Protein AF-A0A418AZK4-F1 (afdb_monomer)

Radius of gyration: 22.45 Å; Cα contacts (8 Å, |Δi|>4): 342; chains: 1; bounding box: 48×48×65 Å

Secondary structure (DSSP, 8-state):
--TTTT--HHHHHHHSS-HHHHHT----SEEEE--TTS-HHHHHHHHHHHHTT-S---EE-HHHHS-TT-TTGGG--HHHHHHHHHHHHHHH-EEEEE--STTS-GGGTBHHHHHHHHHHHHH-GGGEEEE--HHHHHHHHHHHHH--HHHHHHHHS--SSPPB-SSHHHHHHHHHHHTHHHHHHHHHHHHHHHHHHHHHHHHHHHHT-TT--HHHHHHHHHHHHHHHHHTT-HHHHHHHHHHHHHHHHHHH-TTSHHHHHHHHHHHHHHHTTS--

Nearest PDB structures (foldseek):
  7aie-assembly1_A  TM=3.923E-01  e=9.689E-02  Homo sapiens
  6ejn-assembly1_A  TM=3.653E-01  e=1.113E-01  Mus musculus
  5o09-assembly1_1C  TM=4.157E-01  e=3.075E-01  Prosthecobacter vanneervenii
  5o01-assembly2_B  TM=4.095E-01  e=3.075E-01  Prosthecobacter vanneervenii
  6fv0-assembly1_A  TM=3.437E-01  e=2.225E-01  Mus musculus

Sequence (276 aa):
MTDPHKLSLVDFVLECDDEELSSCVQPAQWFITDDWSSNFLDSFDTLLHFFHPRDDVAVWSGLSHVNHHDQEIELRTFDWFASQNELNVRSIRNVVFVMFPWRTPFALHSSWCLFDAFVAMTHHPNSFQIASTDDQKLDFLSALETNPRPILSMLQSPADTLPSSFREEDQVGVLERIGGIEGFRAVQMFVLDHMSRWMLRCLDERAATPGESILVVAKWLVVKAGFLRGLGYPDDANDLFNQAMNIYELELGTLAAEALAVVTAQYLSQCSSQDL

pLDDT: mean 88.62, std 9.46, range [32.06, 97.62]

Mean predicted aligned error: 5.99 Å

Structure (mmCIF, N/CA/C/O backbone):
data_AF-A0A418AZK4-F1
#
_entry.id   AF-A0A418AZK4-F1
#
loop_
_atom_site.group_PDB
_atom_site.id
_atom_site.type_symbol
_atom_site.label_atom_id
_atom_site.label_alt_id
_atom_site.label_comp_id
_atom_site.label_asym_id
_atom_site.label_entity_id
_atom_site.label_seq_id
_atom_site.pdbx_PDB_ins_code
_atom_site.Cartn_x
_atom_site.Cartn_y
_atom_site.Cartn_z
_atom_site.occupancy
_atom_site.B_iso_or_equiv
_atom_site.auth_seq_id
_atom_s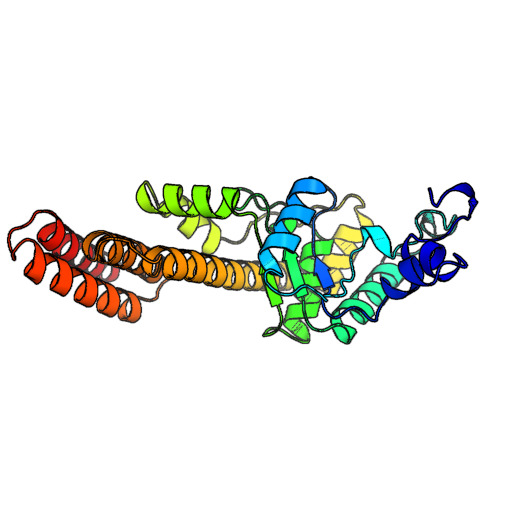ite.auth_comp_id
_atom_site.auth_asym_id
_atom_site.auth_atom_id
_atom_site.pdbx_PDB_model_num
ATOM 1 N N . MET A 1 1 ? 11.832 -24.247 -19.100 1.00 60.06 1 MET A N 1
ATOM 2 C CA . MET A 1 1 ? 10.620 -24.423 -19.926 1.00 60.06 1 MET A CA 1
ATOM 3 C C . MET A 1 1 ? 10.718 -23.607 -21.208 1.00 60.06 1 MET A C 1
ATOM 5 O O . MET A 1 1 ? 10.679 -24.213 -22.262 1.00 60.06 1 MET A O 1
ATOM 9 N N . THR A 1 2 ? 10.965 -22.293 -21.146 1.00 79.12 2 THR A N 1
ATOM 10 C CA . THR A 1 2 ? 11.074 -21.439 -22.350 1.00 79.12 2 THR A CA 1
ATOM 11 C C . THR A 1 2 ? 12.463 -21.398 -23.007 1.00 79.12 2 THR A C 1
ATOM 13 O O . THR A 1 2 ? 12.585 -21.010 -24.164 1.00 79.12 2 THR A O 1
ATOM 16 N N . ASP A 1 3 ? 13.514 -21.843 -22.307 1.00 77.50 3 ASP A N 1
ATOM 17 C CA . ASP A 1 3 ? 14.913 -21.792 -22.777 1.00 77.50 3 ASP A CA 1
ATOM 18 C C . ASP A 1 3 ? 15.188 -22.429 -24.158 1.00 77.50 3 ASP A C 1
ATOM 20 O O . ASP A 1 3 ? 15.908 -21.814 -24.947 1.00 77.50 3 ASP A O 1
ATOM 24 N N . PRO A 1 4 ? 14.595 -23.584 -24.528 1.00 84.81 4 PRO A N 1
ATOM 25 C CA . PRO A 1 4 ? 14.780 -24.147 -25.868 1.00 84.81 4 PRO A CA 1
ATOM 26 C C . PRO A 1 4 ? 14.195 -23.275 -26.987 1.00 84.81 4 PRO A C 1
ATOM 28 O O . PRO A 1 4 ? 14.665 -23.350 -28.119 1.00 84.81 4 PRO A O 1
ATOM 31 N N . HIS A 1 5 ? 13.183 -22.463 -26.668 1.00 85.06 5 HIS A N 1
ATOM 32 C CA . HIS A 1 5 ? 12.433 -21.642 -27.622 1.00 85.06 5 HIS A CA 1
ATOM 33 C C . HIS A 1 5 ? 12.942 -20.201 -27.686 1.00 85.06 5 HIS A C 1
ATOM 35 O O . HIS A 1 5 ? 12.714 -19.525 -28.681 1.00 85.06 5 HIS A O 1
ATOM 41 N N . LYS A 1 6 ? 13.667 -19.742 -26.655 1.00 88.62 6 LYS A N 1
ATOM 42 C CA . LYS A 1 6 ? 14.184 -18.366 -26.545 1.00 88.62 6 LYS A CA 1
ATOM 43 C C . LYS A 1 6 ? 13.078 -17.302 -26.583 1.00 88.62 6 LYS A C 1
ATOM 45 O O . LYS A 1 6 ? 13.264 -16.216 -27.124 1.00 88.62 6 LYS A O 1
ATOM 50 N N . LEU A 1 7 ? 11.941 -17.626 -25.972 1.00 87.00 7 LEU A N 1
ATOM 51 C CA . LEU A 1 7 ? 10.748 -16.784 -25.888 1.00 87.00 7 LEU A CA 1
ATOM 52 C C . LEU A 1 7 ? 10.479 -16.337 -24.449 1.00 87.00 7 LEU A C 1
ATOM 54 O O . LEU A 1 7 ? 10.865 -17.023 -23.493 1.00 87.00 7 LEU A O 1
ATOM 58 N N . SER A 1 8 ? 9.753 -15.227 -24.294 1.00 87.12 8 SER A N 1
ATOM 59 C CA . SER A 1 8 ? 9.101 -14.920 -23.017 1.00 87.12 8 SER A CA 1
ATOM 60 C C . SER A 1 8 ? 8.082 -16.016 -22.666 1.00 87.12 8 SER A C 1
ATOM 62 O O . SER A 1 8 ? 7.730 -16.849 -23.505 1.00 87.12 8 SER A O 1
ATOM 64 N N . LEU A 1 9 ? 7.600 -16.051 -21.420 1.00 86.81 9 LEU A N 1
ATOM 65 C CA . LEU A 1 9 ? 6.570 -17.023 -21.037 1.00 86.81 9 LEU A CA 1
ATOM 66 C C . LEU A 1 9 ? 5.279 -16.803 -21.833 1.00 86.81 9 LEU A C 1
ATOM 68 O O . LEU A 1 9 ? 4.679 -17.771 -22.291 1.00 86.81 9 LEU A O 1
ATOM 72 N N . VAL A 1 10 ? 4.891 -15.541 -22.022 1.00 88.31 10 VAL A N 1
ATOM 73 C CA . VAL A 1 10 ? 3.689 -15.168 -22.777 1.00 88.31 10 VAL A CA 1
ATOM 74 C C . VAL A 1 10 ? 3.814 -15.581 -24.241 1.00 88.31 10 VAL A C 1
ATOM 76 O O . VAL A 1 10 ? 2.918 -16.243 -24.758 1.00 88.31 10 VAL A O 1
ATOM 79 N N . ASP A 1 11 ? 4.936 -15.258 -24.888 1.00 88.75 11 ASP A N 1
ATOM 80 C CA . ASP A 1 11 ? 5.153 -15.619 -26.294 1.00 88.75 11 ASP A CA 1
ATOM 81 C C . ASP A 1 11 ? 5.208 -17.139 -26.466 1.00 88.75 11 ASP A C 1
ATOM 83 O O . ASP A 1 11 ? 4.613 -17.680 -27.391 1.00 88.75 11 ASP A O 1
ATOM 87 N N . PHE A 1 12 ? 5.852 -17.850 -25.533 1.00 89.38 12 PHE A N 1
ATOM 88 C CA . PHE A 1 12 ? 5.873 -19.309 -25.542 1.00 89.38 12 PHE A CA 1
ATOM 89 C C . PHE A 1 12 ? 4.463 -19.899 -25.458 1.00 89.38 12 PHE A C 1
ATOM 91 O O . PHE A 1 12 ? 4.150 -20.809 -26.218 1.00 89.38 12 PHE A O 1
ATOM 98 N N . VAL A 1 13 ? 3.608 -19.389 -24.567 1.00 89.31 13 VAL A N 1
ATOM 99 C CA . VAL A 1 13 ? 2.224 -19.864 -24.427 1.00 89.31 13 VAL A CA 1
ATOM 100 C C . VAL A 1 13 ? 1.397 -19.564 -25.680 1.00 89.31 13 VAL A C 1
ATOM 102 O O . VAL A 1 13 ? 0.625 -20.416 -26.103 1.00 89.31 13 VAL A O 1
ATOM 105 N N . LEU A 1 14 ? 1.584 -18.397 -26.302 1.00 87.81 14 LEU A N 1
ATOM 106 C CA . LEU A 1 14 ? 0.906 -18.033 -27.551 1.00 87.81 14 LEU A CA 1
ATOM 107 C C . LEU A 1 14 ? 1.369 -18.863 -28.757 1.00 87.81 14 LEU A C 1
ATOM 109 O O . LEU A 1 14 ? 0.588 -19.077 -29.681 1.00 87.81 14 LEU A O 1
ATOM 113 N N . GLU A 1 15 ? 2.625 -19.315 -28.766 1.00 88.88 15 GLU A N 1
ATOM 114 C CA . GLU A 1 15 ? 3.163 -20.203 -29.804 1.00 88.88 15 GLU A CA 1
ATOM 115 C C . GLU A 1 15 ? 2.848 -21.687 -29.561 1.00 88.88 15 GLU A C 1
ATOM 117 O O . GLU A 1 15 ? 2.996 -22.506 -30.474 1.00 88.88 15 GLU A O 1
ATOM 122 N N . CYS A 1 16 ? 2.417 -22.057 -28.353 1.00 85.06 16 CYS A N 1
ATOM 123 C CA . CYS A 1 16 ? 1.945 -23.407 -28.080 1.00 85.06 16 CYS A CA 1
ATOM 124 C C . CYS A 1 16 ? 0.600 -23.622 -28.790 1.00 85.06 16 CYS A C 1
ATOM 126 O O . CYS A 1 16 ? -0.346 -22.870 -28.576 1.00 85.06 16 CYS A O 1
ATOM 128 N N . ASP A 1 17 ? 0.496 -24.676 -29.605 1.00 82.06 17 ASP A N 1
ATOM 129 C CA . ASP A 1 17 ? -0.750 -25.103 -30.268 1.00 82.06 17 ASP A CA 1
ATOM 130 C C . ASP A 1 17 ? -1.687 -25.810 -29.263 1.00 82.06 17 ASP A C 1
ATOM 132 O O . ASP A 1 17 ? -2.048 -26.977 -29.412 1.00 82.06 17 ASP A O 1
ATOM 136 N N . ASP A 1 18 ? -1.985 -25.116 -28.163 1.00 89.25 18 ASP A N 1
ATOM 137 C CA . ASP A 1 18 ? -2.820 -25.558 -27.051 1.00 89.25 18 ASP A CA 1
ATOM 138 C C . ASP A 1 18 ? -3.870 -24.468 -26.762 1.00 89.25 18 ASP A C 1
ATOM 140 O O . ASP A 1 18 ? -3.564 -23.369 -26.286 1.00 89.25 18 ASP A O 1
ATOM 144 N N . GLU A 1 19 ? -5.130 -24.759 -27.099 1.00 87.50 19 GLU A N 1
ATOM 145 C CA . GLU A 1 19 ? -6.253 -23.828 -26.920 1.00 87.50 19 GLU A CA 1
ATOM 146 C C . GLU A 1 19 ? -6.489 -23.464 -25.446 1.00 87.50 19 GLU A C 1
ATOM 148 O O . GLU A 1 19 ? -6.877 -22.334 -25.153 1.00 87.50 19 GLU A O 1
ATOM 153 N N . GLU A 1 20 ? -6.233 -24.382 -24.510 1.00 87.38 20 GLU A N 1
ATOM 154 C CA . GLU A 1 20 ? -6.429 -24.126 -23.083 1.00 87.38 20 GLU A CA 1
ATOM 155 C C . GLU A 1 20 ? -5.371 -23.142 -22.579 1.00 87.38 20 GLU A C 1
ATOM 157 O O . GLU A 1 20 ? -5.713 -22.123 -21.979 1.00 87.38 20 GLU A O 1
ATOM 162 N N . LEU A 1 21 ? -4.098 -23.373 -22.913 1.00 86.12 21 LEU A N 1
ATOM 163 C CA . LEU A 1 21 ? -3.002 -22.485 -22.519 1.00 86.12 21 LEU A CA 1
ATOM 164 C C . LEU A 1 21 ? -3.092 -21.109 -23.186 1.00 86.12 21 LEU A C 1
ATOM 166 O O . LEU A 1 21 ? -2.919 -20.089 -22.518 1.00 86.12 21 LEU A O 1
ATOM 170 N N . SER A 1 22 ? -3.394 -21.056 -24.484 1.00 85.88 22 SER A N 1
ATOM 171 C CA . SER A 1 22 ? -3.530 -19.782 -25.202 1.00 85.88 22 SER A CA 1
ATOM 172 C C . SER A 1 22 ? -4.676 -18.924 -24.653 1.00 85.88 22 SER A C 1
ATOM 174 O O . SER A 1 22 ? -4.553 -17.699 -24.599 1.00 85.88 22 SER A O 1
ATOM 176 N N . SER A 1 23 ? -5.751 -19.548 -24.152 1.00 87.00 23 SER A N 1
ATOM 177 C CA . SER A 1 23 ? -6.865 -18.837 -23.512 1.00 87.00 23 SER A CA 1
ATOM 178 C C . SER A 1 23 ? -6.484 -18.132 -22.200 1.00 87.00 23 SER A C 1
ATOM 180 O O . SER A 1 23 ? -7.164 -17.188 -21.792 1.00 87.00 23 SER A O 1
ATOM 182 N N . CYS A 1 24 ? -5.371 -18.530 -21.568 1.00 85.56 24 CYS A N 1
ATOM 183 C CA . CYS A 1 24 ? -4.837 -17.884 -20.368 1.00 85.56 24 CYS A CA 1
ATOM 184 C C . CYS A 1 24 ? -4.103 -16.562 -20.657 1.00 85.56 24 CYS A C 1
ATOM 186 O O . CYS A 1 24 ? -3.761 -15.842 -19.717 1.00 85.56 24 CYS A O 1
ATOM 188 N N . VAL A 1 25 ? -3.835 -16.225 -21.925 1.00 89.25 25 VAL A N 1
ATOM 189 C CA . VAL A 1 25 ? -3.163 -14.975 -22.308 1.00 89.25 25 VAL A CA 1
ATOM 190 C C . VAL A 1 25 ? -4.186 -13.958 -22.799 1.00 89.25 25 VAL A C 1
ATOM 192 O O . VAL A 1 25 ? -4.878 -14.162 -23.793 1.00 89.25 25 VAL A O 1
ATOM 195 N N . GLN A 1 26 ? -4.245 -12.813 -22.124 1.00 90.50 26 GLN A N 1
ATOM 196 C CA . GLN A 1 26 ? -5.151 -11.715 -22.452 1.00 90.50 26 GLN A CA 1
ATOM 197 C C . GLN A 1 26 ? -4.450 -10.357 -22.296 1.00 90.50 26 GLN A C 1
ATOM 199 O O . GLN A 1 26 ? -3.418 -10.269 -21.624 1.00 90.50 26 GLN A O 1
ATOM 204 N N . PRO A 1 27 ? -4.998 -9.270 -22.878 1.00 91.88 27 PRO A N 1
ATOM 205 C CA . PRO A 1 27 ? -4.524 -7.921 -22.593 1.00 91.88 27 PRO A CA 1
ATOM 206 C C . PRO A 1 27 ? -4.544 -7.635 -21.088 1.00 91.88 27 PRO A C 1
ATOM 208 O O . PRO A 1 27 ? -5.576 -7.787 -20.434 1.00 91.88 27 PRO A O 1
ATOM 211 N N . ALA A 1 28 ? -3.406 -7.202 -20.546 1.00 94.06 28 ALA A N 1
ATOM 212 C CA . ALA A 1 28 ? -3.273 -6.954 -19.120 1.00 94.06 28 ALA A CA 1
ATOM 213 C C . ALA A 1 28 ? -4.214 -5.837 -18.645 1.00 94.06 28 ALA A C 1
ATOM 215 O O . ALA A 1 28 ? -4.284 -4.754 -19.227 1.00 94.06 28 ALA A O 1
ATOM 216 N N . GLN A 1 29 ? -4.909 -6.105 -17.544 1.00 95.56 29 GLN A N 1
ATOM 217 C CA . GLN A 1 29 ? -5.773 -5.154 -16.851 1.00 95.56 29 GLN A CA 1
ATOM 218 C C . GLN A 1 29 ? -5.043 -4.449 -15.707 1.00 95.56 29 GLN A C 1
ATOM 220 O O . GLN A 1 29 ? -5.461 -3.363 -15.307 1.00 95.56 29 GLN A O 1
ATOM 225 N N . TRP A 1 30 ? -3.984 -5.072 -15.182 1.00 96.62 30 TRP A N 1
ATOM 226 C CA . TRP A 1 30 ? -3.194 -4.591 -14.052 1.00 96.62 30 TRP A CA 1
ATOM 227 C C . TRP A 1 30 ? -1.706 -4.692 -14.333 1.00 96.62 30 TRP A C 1
ATOM 229 O O . TRP A 1 30 ? -1.229 -5.724 -14.793 1.00 96.62 30 TRP A O 1
ATOM 239 N N . PHE A 1 31 ? -0.979 -3.629 -14.021 1.00 96.00 31 PHE A N 1
ATOM 240 C CA . PHE A 1 31 ? 0.471 -3.613 -13.990 1.00 96.00 31 PHE A CA 1
ATOM 241 C C . PHE A 1 31 ? 0.930 -3.944 -12.572 1.00 96.00 31 PHE A C 1
ATOM 243 O O . PHE A 1 31 ? 0.475 -3.315 -11.612 1.00 96.00 31 PHE A O 1
ATOM 250 N N . ILE A 1 32 ? 1.798 -4.943 -12.444 1.00 94.44 32 ILE A N 1
ATOM 251 C CA . ILE A 1 32 ? 2.382 -5.352 -11.171 1.00 94.44 32 ILE A CA 1
ATOM 252 C C . ILE A 1 32 ? 3.712 -4.629 -11.001 1.00 94.44 32 ILE A C 1
ATOM 254 O O . ILE A 1 32 ? 4.619 -4.809 -11.810 1.00 94.44 32 ILE A O 1
ATOM 258 N N . THR A 1 33 ? 3.822 -3.855 -9.928 1.00 92.94 33 THR A N 1
ATOM 259 C CA . THR A 1 33 ? 5.091 -3.308 -9.457 1.00 92.94 33 THR A CA 1
ATOM 260 C C . THR A 1 33 ? 5.536 -4.093 -8.233 1.00 92.94 33 THR A C 1
ATOM 262 O O . THR A 1 33 ? 4.904 -4.017 -7.177 1.00 92.94 33 THR A O 1
ATOM 265 N N . ASP A 1 34 ? 6.624 -4.837 -8.374 1.00 89.31 34 ASP A N 1
ATOM 266 C CA . ASP A 1 34 ? 7.259 -5.628 -7.328 1.00 89.31 34 ASP A CA 1
ATOM 267 C C . ASP A 1 34 ? 8.784 -5.468 -7.370 1.00 89.31 34 ASP A C 1
ATOM 269 O O . ASP A 1 34 ? 9.380 -5.108 -8.387 1.00 89.31 34 ASP A O 1
ATOM 273 N N . ASP A 1 35 ? 9.431 -5.697 -6.227 1.00 84.19 35 ASP A N 1
ATOM 274 C CA . ASP A 1 35 ? 10.887 -5.696 -6.168 1.00 84.19 35 ASP A CA 1
ATOM 275 C C . ASP A 1 35 ? 11.421 -7.096 -6.489 1.00 84.19 35 ASP A C 1
ATOM 277 O O . ASP A 1 35 ? 10.959 -8.093 -5.943 1.00 84.19 35 ASP A O 1
ATOM 281 N N . TRP A 1 36 ? 12.435 -7.190 -7.348 1.00 77.81 36 TRP A N 1
ATOM 282 C CA . TRP A 1 36 ? 12.976 -8.484 -7.784 1.00 77.81 36 TRP A CA 1
ATOM 283 C C . TRP A 1 36 ? 13.676 -9.269 -6.667 1.00 77.81 36 TRP A C 1
ATOM 285 O O . TRP A 1 36 ? 13.931 -10.463 -6.822 1.00 77.81 36 TRP A O 1
ATOM 295 N N . SER A 1 37 ? 14.020 -8.617 -5.553 1.00 77.12 37 SER A N 1
ATOM 296 C CA . SER A 1 37 ? 14.539 -9.292 -4.362 1.00 77.12 37 SER A CA 1
ATOM 297 C C . SER A 1 37 ? 13.437 -9.886 -3.480 1.00 77.12 37 SER A C 1
ATOM 299 O O . SER A 1 37 ? 13.742 -10.681 -2.586 1.00 77.12 37 SER A O 1
ATOM 301 N N . SER A 1 38 ? 12.167 -9.545 -3.727 1.00 76.75 38 SER A N 1
ATOM 302 C CA . SER A 1 38 ? 11.030 -10.145 -3.037 1.00 76.75 38 SER A CA 1
ATOM 303 C C . SER A 1 38 ? 10.917 -11.632 -3.368 1.00 76.75 38 SER A C 1
ATOM 305 O O . SER A 1 38 ? 11.221 -12.094 -4.469 1.00 76.75 38 SER A O 1
ATOM 307 N N . ASN A 1 39 ? 10.456 -12.417 -2.393 1.00 84.00 39 ASN A N 1
ATOM 308 C CA . ASN A 1 39 ? 10.169 -13.821 -2.634 1.00 84.00 39 ASN A CA 1
ATOM 309 C C . ASN A 1 39 ? 9.017 -13.937 -3.646 1.00 84.00 39 ASN A C 1
ATOM 311 O O . ASN A 1 39 ? 7.968 -13.305 -3.493 1.00 84.00 39 ASN A O 1
ATOM 315 N N . PHE A 1 40 ? 9.215 -14.764 -4.671 1.00 83.44 40 PHE A N 1
ATOM 316 C CA . PHE A 1 40 ? 8.218 -14.992 -5.712 1.00 83.44 40 PHE A CA 1
ATOM 317 C C . PHE A 1 40 ? 6.879 -15.494 -5.151 1.00 83.44 40 PHE A C 1
ATOM 319 O O . PHE A 1 40 ? 5.830 -15.011 -5.565 1.00 83.44 40 PHE A O 1
ATOM 326 N N . LEU A 1 41 ? 6.907 -16.429 -4.194 1.00 88.12 41 LEU A N 1
ATOM 327 C CA . LEU A 1 41 ? 5.690 -16.989 -3.601 1.00 88.12 41 LEU A CA 1
ATOM 328 C C . LEU A 1 41 ? 4.938 -15.944 -2.777 1.00 88.12 41 LEU A C 1
ATOM 330 O O . LEU A 1 41 ? 3.727 -15.844 -2.917 1.00 88.12 41 LEU A O 1
ATOM 334 N N . ASP A 1 42 ? 5.644 -15.111 -2.010 1.00 86.31 42 ASP A N 1
ATOM 335 C CA . ASP A 1 42 ? 5.010 -14.031 -1.238 1.00 86.31 42 ASP A CA 1
ATOM 336 C C . ASP A 1 42 ? 4.350 -12.995 -2.164 1.00 86.31 42 ASP A C 1
ATOM 338 O O . ASP A 1 42 ? 3.267 -12.479 -1.876 1.00 86.31 42 ASP A O 1
ATOM 342 N N . SER A 1 43 ? 4.983 -12.710 -3.306 1.00 86.06 43 SER A N 1
ATOM 343 C CA . SER A 1 43 ? 4.434 -11.806 -4.323 1.00 86.06 43 SER A CA 1
ATOM 344 C C . SER A 1 43 ? 3.197 -12.416 -4.983 1.00 86.06 43 SER A C 1
ATOM 346 O O . SER A 1 43 ? 2.180 -11.743 -5.125 1.00 86.06 43 SER A O 1
ATOM 348 N N . PHE A 1 44 ? 3.236 -13.705 -5.322 1.00 88.12 44 PHE A N 1
ATOM 349 C CA . PHE A 1 44 ? 2.098 -14.400 -5.918 1.00 88.12 44 PHE A CA 1
ATOM 350 C C . PHE A 1 44 ? 0.916 -14.527 -4.945 1.00 88.12 44 PHE A C 1
ATOM 352 O O . PHE A 1 44 ? -0.204 -14.177 -5.311 1.00 88.12 44 PHE A O 1
ATOM 359 N N . ASP A 1 45 ? 1.161 -14.922 -3.693 1.00 89.69 45 ASP A N 1
ATOM 360 C CA . ASP A 1 45 ? 0.137 -14.982 -2.642 1.00 89.69 45 ASP A CA 1
ATOM 361 C C . ASP A 1 45 ? -0.484 -13.602 -2.384 1.00 89.69 45 ASP A C 1
ATOM 363 O O . ASP A 1 45 ? -1.704 -13.482 -2.239 1.00 89.69 45 ASP A O 1
ATOM 367 N N . THR A 1 46 ? 0.329 -12.538 -2.408 1.00 91.56 46 THR A N 1
ATOM 368 C CA . THR A 1 46 ? -0.162 -11.153 -2.331 1.00 91.56 46 THR A CA 1
ATOM 369 C C . THR A 1 46 ? -1.151 -10.844 -3.456 1.00 91.56 46 THR A C 1
ATOM 371 O O . THR A 1 46 ? -2.204 -10.254 -3.207 1.00 91.56 46 THR A O 1
ATOM 374 N N . LEU A 1 47 ? -0.837 -11.235 -4.693 1.00 92.38 47 LEU A N 1
ATOM 375 C CA . LEU A 1 47 ? -1.702 -10.986 -5.846 1.00 92.38 47 LEU A CA 1
ATOM 376 C C . LEU A 1 47 ? -2.980 -11.827 -5.801 1.00 92.38 47 LEU A C 1
ATOM 378 O O . LEU A 1 47 ? -4.056 -11.289 -6.060 1.00 92.38 47 LEU A O 1
ATOM 382 N N . LEU A 1 48 ? -2.888 -13.106 -5.424 1.00 91.00 48 LEU A N 1
ATOM 383 C CA . LEU A 1 48 ? -4.058 -13.969 -5.241 1.00 91.00 48 LEU A CA 1
ATOM 384 C C . LEU A 1 48 ? -5.037 -13.358 -4.235 1.00 91.00 48 LEU A C 1
ATOM 386 O O . LEU A 1 48 ? -6.234 -13.272 -4.511 1.00 91.00 48 LEU A O 1
ATOM 390 N N . HIS A 1 49 ? -4.525 -12.877 -3.100 1.00 90.06 49 HIS A N 1
ATOM 391 C CA . HIS A 1 49 ? -5.345 -12.202 -2.102 1.00 90.06 49 HIS A CA 1
ATOM 392 C C . HIS A 1 49 ? -5.929 -10.886 -2.639 1.00 90.06 49 HIS A C 1
ATOM 394 O O . HIS A 1 49 ? -7.127 -10.643 -2.514 1.00 90.06 49 HIS A O 1
ATOM 400 N N . PHE A 1 50 ? -5.107 -10.044 -3.274 1.00 93.44 50 PHE A N 1
ATOM 401 C CA . PHE A 1 50 ? -5.534 -8.742 -3.794 1.00 93.44 50 PHE A CA 1
ATOM 402 C C . PHE A 1 50 ? -6.638 -8.841 -4.854 1.00 93.44 50 PHE A C 1
ATOM 404 O O . PHE A 1 50 ? -7.529 -7.986 -4.918 1.00 93.44 50 PHE A O 1
ATOM 411 N N . PHE A 1 51 ? -6.580 -9.862 -5.710 1.00 94.50 51 PHE A N 1
ATOM 412 C CA . PHE A 1 51 ? -7.572 -10.042 -6.761 1.00 94.50 51 PHE A CA 1
ATOM 413 C C . PHE A 1 51 ? -8.812 -10.796 -6.301 1.00 94.50 51 PHE A C 1
ATOM 415 O O . PHE A 1 51 ? -9.855 -10.589 -6.914 1.00 94.50 51 PHE A O 1
ATOM 422 N N . HIS A 1 52 ? -8.765 -11.577 -5.219 1.00 90.19 52 HIS A N 1
ATOM 423 C CA . HIS A 1 52 ? -9.933 -12.298 -4.715 1.00 90.19 52 HIS A CA 1
ATOM 424 C C . HIS A 1 52 ? -11.135 -11.359 -4.446 1.00 90.19 52 HIS A C 1
ATOM 426 O O . HIS A 1 52 ? -10.963 -10.279 -3.874 1.00 90.19 52 HIS A O 1
ATOM 432 N N . PRO A 1 53 ? -12.376 -11.732 -4.831 1.00 89.31 53 PRO A N 1
ATOM 433 C CA . PRO A 1 53 ? -12.810 -12.986 -5.463 1.00 89.31 53 PRO A CA 1
ATOM 434 C C . PRO A 1 53 ? -12.866 -12.937 -7.005 1.00 89.31 53 PRO A C 1
ATOM 436 O O . PRO A 1 53 ? -13.744 -13.543 -7.610 1.00 89.31 53 PRO A O 1
ATOM 439 N N . ARG A 1 54 ? -12.012 -12.151 -7.667 1.00 90.06 54 ARG A N 1
ATOM 440 C CA . ARG A 1 54 ? -11.972 -12.064 -9.135 1.00 90.06 54 ARG A CA 1
ATOM 441 C C . ARG A 1 54 ? -11.185 -13.250 -9.696 1.00 90.06 54 ARG A C 1
ATOM 443 O O . ARG A 1 54 ? -9.995 -13.368 -9.422 1.00 90.06 54 ARG A O 1
ATOM 450 N N . ASP A 1 55 ? -11.838 -14.056 -10.527 1.00 78.25 55 ASP A N 1
ATOM 451 C CA . ASP A 1 55 ? -11.247 -15.275 -11.102 1.00 78.25 55 ASP A CA 1
ATOM 452 C C . ASP A 1 55 ? -10.678 -15.084 -12.526 1.00 78.25 55 ASP A C 1
ATOM 454 O O . ASP A 1 55 ? -10.027 -15.981 -13.049 1.00 78.25 55 ASP A O 1
ATOM 458 N N . ASP A 1 56 ? -10.888 -13.920 -13.155 1.00 86.25 56 ASP A N 1
ATOM 459 C CA . ASP A 1 56 ? -10.474 -13.625 -14.541 1.00 86.25 56 ASP A CA 1
ATOM 460 C C . ASP A 1 56 ? -9.752 -12.271 -14.609 1.00 86.25 56 ASP A C 1
ATOM 462 O O . ASP A 1 56 ? -10.305 -11.251 -15.033 1.00 86.25 56 ASP A O 1
ATOM 466 N N . VAL A 1 57 ? -8.530 -12.237 -14.070 1.00 92.19 57 VAL A N 1
ATOM 467 C CA . VAL A 1 57 ? -7.687 -11.037 -14.051 1.00 92.19 57 VAL A CA 1
ATOM 468 C C . VAL A 1 57 ? -6.389 -11.294 -14.798 1.00 92.19 57 VAL A C 1
ATOM 470 O O . VAL A 1 57 ? -5.539 -12.067 -14.360 1.00 92.19 57 VAL A O 1
ATOM 473 N N . ALA A 1 58 ? -6.205 -10.570 -15.899 1.00 92.38 58 ALA A N 1
ATOM 474 C CA . ALA A 1 58 ? -4.959 -10.558 -16.649 1.00 92.38 58 ALA A CA 1
ATOM 475 C C . ALA A 1 58 ? -3.988 -9.523 -16.066 1.00 92.38 58 ALA A C 1
ATOM 477 O O . ALA A 1 58 ? -4.331 -8.344 -15.920 1.00 92.38 58 ALA A O 1
ATOM 478 N N . VAL A 1 59 ? -2.762 -9.948 -15.769 1.00 92.88 59 VAL A N 1
ATOM 479 C CA . VAL A 1 59 ? -1.737 -9.106 -15.143 1.00 92.88 59 VAL A CA 1
ATOM 480 C C . VAL A 1 59 ? -0.496 -8.984 -16.016 1.00 92.88 59 VAL A C 1
ATOM 482 O O . VAL A 1 59 ? -0.112 -9.910 -16.725 1.00 92.88 59 VAL A O 1
ATOM 485 N N . TRP A 1 60 ? 0.156 -7.833 -15.927 1.00 92.44 60 TRP A N 1
ATOM 486 C CA . TRP A 1 60 ? 1.466 -7.581 -16.496 1.00 92.44 60 TRP A CA 1
ATOM 487 C C . TRP A 1 60 ? 2.510 -7.609 -15.387 1.00 92.44 60 TRP A C 1
ATOM 489 O O . TRP A 1 60 ? 2.539 -6.713 -14.548 1.00 92.44 60 TRP A O 1
ATOM 499 N N . SER A 1 61 ? 3.377 -8.619 -15.402 1.00 86.50 61 SER A N 1
ATOM 500 C CA . SER A 1 61 ? 4.528 -8.720 -14.501 1.00 86.50 61 SER A CA 1
ATOM 501 C C . SER A 1 61 ? 5.818 -8.764 -15.313 1.00 86.50 61 SER A C 1
ATOM 503 O O . SER A 1 61 ? 5.907 -9.482 -16.319 1.00 86.50 61 SER A O 1
ATOM 505 N N . GLY A 1 62 ? 6.834 -8.034 -14.843 1.00 76.19 62 GLY A N 1
ATOM 506 C CA . GLY A 1 62 ? 8.168 -8.020 -15.446 1.00 76.19 62 GLY A CA 1
ATOM 507 C C . GLY A 1 62 ? 8.779 -9.418 -15.596 1.00 76.19 62 GLY A C 1
ATOM 508 O O . GLY A 1 62 ? 9.487 -9.660 -16.567 1.00 76.19 62 GLY A O 1
ATOM 509 N N . LEU A 1 63 ? 8.421 -10.364 -14.718 1.00 69.25 63 LEU A N 1
ATOM 510 C CA . LEU A 1 63 ? 8.908 -11.749 -14.743 1.00 69.25 63 LEU A CA 1
ATOM 511 C C . LEU A 1 63 ? 8.389 -12.584 -15.925 1.00 69.25 63 LEU A C 1
ATOM 513 O O . LEU A 1 63 ? 8.997 -13.590 -16.281 1.00 69.25 63 LEU A O 1
ATOM 517 N N . SER A 1 64 ? 7.234 -12.224 -16.495 1.00 68.06 64 SER A N 1
ATOM 518 C CA . SER A 1 64 ? 6.524 -13.081 -17.462 1.00 68.06 64 SER A CA 1
ATOM 519 C C . SER A 1 64 ? 6.609 -12.574 -18.900 1.00 68.06 64 SER A C 1
ATOM 521 O O . SER A 1 64 ? 6.625 -13.375 -19.837 1.00 68.06 64 SER A O 1
ATOM 523 N N . HIS A 1 65 ? 6.666 -11.253 -19.079 1.00 70.06 65 HIS A N 1
ATOM 524 C CA . HIS A 1 65 ? 6.692 -10.619 -20.397 1.00 70.06 65 HIS A CA 1
ATOM 525 C C . HIS A 1 65 ? 8.114 -10.369 -20.918 1.00 70.06 65 HIS A C 1
ATOM 527 O O . HIS A 1 65 ? 8.347 -10.456 -22.123 1.00 70.06 65 HIS A O 1
ATOM 533 N N . VAL A 1 66 ? 9.071 -10.043 -20.045 1.00 75.81 66 VAL A N 1
ATOM 534 C CA . VAL A 1 66 ? 10.424 -9.725 -20.505 1.00 75.81 66 VAL A CA 1
ATOM 535 C C . VAL A 1 66 ? 11.066 -10.997 -21.054 1.00 75.81 66 VAL A C 1
ATOM 537 O O . VAL A 1 66 ? 11.213 -12.000 -20.353 1.00 75.81 66 VAL A O 1
ATOM 540 N N . ASN A 1 67 ? 11.457 -10.975 -22.330 1.00 80.75 67 ASN A N 1
ATOM 541 C CA . ASN A 1 67 ? 12.186 -12.089 -22.916 1.00 80.75 67 ASN A CA 1
ATOM 542 C C . ASN A 1 67 ? 13.644 -12.071 -22.437 1.00 80.75 67 ASN A C 1
ATOM 544 O O . ASN A 1 67 ? 14.525 -11.518 -23.088 1.00 80.75 67 ASN A O 1
ATOM 548 N N . HIS A 1 68 ? 13.904 -12.718 -21.302 1.00 75.50 68 HIS A N 1
ATOM 549 C CA . HIS A 1 68 ? 15.247 -12.843 -20.727 1.00 75.50 68 HIS A CA 1
ATOM 550 C C . HIS A 1 68 ? 16.226 -13.666 -21.583 1.00 75.50 68 HIS A C 1
ATOM 552 O O . HIS A 1 68 ? 17.407 -13.741 -21.251 1.00 75.50 68 HIS A O 1
ATOM 558 N N . HIS A 1 69 ? 15.759 -14.286 -22.671 1.00 80.81 69 HIS A N 1
ATOM 559 C CA . HIS A 1 69 ? 16.614 -14.988 -23.628 1.00 80.81 69 HIS A CA 1
ATOM 560 C C . HIS A 1 69 ? 17.129 -14.095 -24.755 1.00 80.81 69 HIS A C 1
ATOM 562 O O . HIS A 1 69 ? 17.998 -14.541 -25.508 1.00 80.81 69 HIS A O 1
ATOM 568 N N . ASP A 1 70 ? 16.601 -12.874 -24.894 1.00 80.62 70 ASP A N 1
ATOM 569 C CA . ASP A 1 70 ? 17.089 -11.915 -25.881 1.00 80.62 70 ASP A CA 1
ATOM 570 C C . ASP A 1 70 ? 18.544 -11.557 -25.552 1.00 80.62 70 ASP A C 1
ATOM 572 O O . ASP A 1 70 ? 18.833 -10.877 -24.573 1.00 80.62 70 ASP A O 1
ATOM 576 N N . GLN A 1 71 ? 19.481 -12.024 -26.377 1.00 75.75 71 GLN A N 1
ATOM 577 C CA . GLN A 1 71 ? 20.910 -11.765 -26.185 1.00 75.75 71 GLN A CA 1
ATOM 578 C C . GLN A 1 71 ? 21.260 -10.280 -26.349 1.00 75.75 71 GLN A C 1
ATOM 580 O O . GLN A 1 71 ? 22.310 -9.845 -25.883 1.00 75.75 71 GLN A O 1
ATOM 585 N N . GLU A 1 72 ? 20.389 -9.490 -26.981 1.00 79.56 72 GLU A N 1
ATOM 586 C CA . GLU A 1 72 ? 20.543 -8.042 -27.076 1.00 79.56 72 GLU A CA 1
ATOM 587 C C . GLU A 1 72 ? 19.990 -7.304 -25.852 1.00 79.56 72 GLU A C 1
ATOM 589 O O . GLU A 1 72 ? 20.195 -6.095 -25.746 1.00 79.56 72 GLU A O 1
ATOM 594 N N . ILE A 1 73 ? 19.321 -7.985 -24.910 1.00 77.62 73 ILE A N 1
ATOM 595 C CA . ILE A 1 73 ? 18.724 -7.337 -23.733 1.00 77.62 73 ILE A CA 1
ATOM 596 C C . ILE A 1 73 ? 19.777 -6.631 -22.875 1.00 77.62 73 ILE A C 1
ATOM 598 O O . ILE A 1 73 ? 19.520 -5.565 -22.321 1.00 77.62 73 ILE A O 1
ATOM 602 N N . GLU A 1 74 ? 20.993 -7.180 -22.821 1.00 74.25 74 GLU A N 1
ATOM 603 C CA . GLU A 1 74 ? 22.128 -6.573 -22.122 1.00 74.25 74 GLU A CA 1
ATOM 604 C C . GLU A 1 74 ? 22.679 -5.332 -22.839 1.00 74.25 74 GLU A C 1
ATOM 606 O O . GLU A 1 74 ? 23.338 -4.511 -22.208 1.00 74.25 74 GLU A O 1
ATOM 611 N N . LEU A 1 75 ? 22.392 -5.174 -24.136 1.00 80.31 75 LEU A N 1
ATOM 612 C CA . LEU A 1 75 ? 22.798 -4.028 -24.956 1.00 80.31 75 LEU A CA 1
ATOM 613 C C . LEU A 1 75 ? 21.747 -2.908 -24.969 1.00 80.31 75 LEU A C 1
ATOM 615 O O . LEU A 1 75 ? 22.009 -1.828 -25.507 1.00 80.31 75 LEU A O 1
ATOM 619 N N . ARG A 1 76 ? 20.548 -3.147 -24.421 1.00 84.94 76 ARG A N 1
ATOM 620 C CA . ARG A 1 76 ? 19.500 -2.126 -24.314 1.00 84.94 76 ARG A CA 1
ATOM 621 C C . ARG A 1 76 ? 19.915 -1.074 -23.283 1.00 84.94 76 ARG A C 1
ATOM 623 O O . ARG A 1 76 ? 20.394 -1.400 -22.200 1.00 84.94 76 ARG A O 1
ATOM 630 N N . THR A 1 77 ? 19.708 0.192 -23.628 1.00 89.06 77 THR A N 1
ATOM 631 C CA . THR A 1 77 ? 20.002 1.327 -22.746 1.00 89.06 77 THR A CA 1
ATOM 632 C C . THR A 1 77 ? 18.923 1.491 -21.683 1.00 89.06 77 THR A C 1
ATOM 634 O O . THR A 1 77 ? 17.780 1.062 -21.880 1.00 89.06 77 THR A O 1
ATOM 637 N N . PHE A 1 78 ? 19.252 2.203 -20.601 1.00 89.50 78 PHE A N 1
ATOM 638 C CA . PHE A 1 78 ? 18.262 2.650 -19.620 1.00 89.50 78 PHE A CA 1
ATOM 639 C C . PHE A 1 78 ? 17.041 3.307 -20.288 1.00 89.50 78 PHE A C 1
ATOM 641 O O . PHE A 1 78 ? 15.902 2.937 -20.010 1.00 89.50 78 PHE A O 1
ATOM 648 N N . ASP A 1 79 ? 17.270 4.228 -21.232 1.00 92.19 79 ASP A N 1
ATOM 649 C CA . ASP A 1 79 ? 16.200 4.950 -21.932 1.00 92.19 79 ASP A CA 1
ATOM 650 C C . ASP A 1 79 ? 15.220 4.026 -22.654 1.00 92.19 79 ASP A C 1
ATOM 652 O O . ASP A 1 79 ? 14.021 4.317 -22.709 1.00 92.19 79 ASP A O 1
ATOM 656 N N . TRP A 1 80 ? 15.709 2.918 -23.215 1.00 91.06 80 TRP A N 1
ATOM 657 C CA . TRP A 1 80 ? 14.846 1.945 -23.867 1.00 91.06 80 TRP A CA 1
ATOM 658 C C . TRP A 1 80 ? 13.922 1.278 -22.844 1.00 91.06 80 TRP A C 1
ATOM 660 O O . TRP A 1 80 ? 12.704 1.302 -23.033 1.00 91.06 80 TRP A O 1
ATOM 670 N N . PHE A 1 81 ? 14.478 0.765 -21.739 1.00 89.44 81 PHE A N 1
ATOM 671 C CA . PHE A 1 81 ? 13.697 0.130 -20.672 1.00 89.44 81 PHE A CA 1
ATOM 672 C C . PHE A 1 81 ? 12.697 1.102 -20.052 1.00 89.44 81 PHE A C 1
ATOM 674 O O . PHE A 1 81 ? 11.511 0.790 -19.976 1.00 89.44 81 PHE A O 1
ATOM 681 N N . ALA A 1 82 ? 13.149 2.303 -19.689 1.00 92.06 82 ALA A N 1
ATOM 682 C CA . ALA A 1 82 ? 12.305 3.335 -19.105 1.00 92.06 82 ALA A CA 1
ATOM 683 C C . ALA A 1 82 ? 11.139 3.702 -20.035 1.00 92.06 82 ALA A C 1
ATOM 685 O O . ALA A 1 82 ? 10.001 3.788 -19.583 1.00 92.06 82 ALA A O 1
ATOM 686 N N . SER A 1 83 ? 11.395 3.844 -21.341 1.00 93.19 83 SER A N 1
ATOM 687 C CA . SER A 1 83 ? 10.350 4.174 -22.316 1.00 93.19 83 SER A CA 1
ATOM 688 C C . SER A 1 83 ? 9.331 3.045 -22.488 1.00 93.19 83 SER A C 1
ATOM 690 O O . SER A 1 83 ? 8.133 3.314 -22.527 1.00 93.19 83 SER A O 1
ATOM 692 N N . GLN A 1 84 ? 9.776 1.785 -22.587 1.00 90.25 84 GLN A N 1
ATOM 693 C CA . GLN A 1 84 ? 8.852 0.646 -22.680 1.00 90.25 84 GLN A CA 1
ATOM 694 C C . GLN A 1 84 ? 8.008 0.524 -21.413 1.00 90.25 84 GLN A C 1
ATOM 696 O O . GLN A 1 84 ? 6.788 0.383 -21.480 1.00 90.25 84 GLN A O 1
ATOM 701 N N . ASN A 1 85 ? 8.650 0.639 -20.256 1.00 90.62 85 ASN A N 1
ATOM 702 C CA . ASN A 1 85 ? 7.983 0.524 -18.977 1.00 90.62 85 ASN A CA 1
ATOM 703 C C . ASN A 1 85 ? 6.955 1.646 -18.761 1.00 90.62 85 ASN A C 1
ATOM 705 O O . ASN A 1 85 ? 5.809 1.376 -18.403 1.00 90.62 85 ASN A O 1
ATOM 709 N N . GLU A 1 86 ? 7.313 2.892 -19.092 1.00 94.38 86 GLU A N 1
ATOM 710 C CA . GLU A 1 86 ? 6.388 4.025 -19.054 1.00 94.38 86 GLU A CA 1
ATOM 711 C C . GLU A 1 86 ? 5.164 3.783 -19.955 1.00 94.38 86 GLU A C 1
ATOM 713 O O . GLU A 1 86 ? 4.027 4.001 -19.532 1.00 94.38 86 GLU A O 1
ATOM 718 N N . LEU A 1 87 ? 5.369 3.291 -21.184 1.00 94.25 87 LEU A N 1
ATOM 719 C CA . LEU A 1 87 ? 4.273 2.961 -22.102 1.00 94.25 87 LEU A CA 1
ATOM 720 C C . LEU A 1 87 ? 3.336 1.892 -21.522 1.00 94.25 87 LEU A C 1
ATOM 722 O O . LEU A 1 87 ? 2.112 2.022 -21.636 1.00 94.25 87 LEU A O 1
ATOM 726 N N . ASN A 1 88 ? 3.884 0.869 -20.870 1.00 93.00 88 ASN A N 1
ATOM 727 C CA . ASN A 1 88 ? 3.102 -0.210 -20.267 1.00 93.00 88 ASN A CA 1
ATOM 728 C C . ASN A 1 88 ? 2.260 0.298 -19.093 1.00 93.00 88 ASN A C 1
ATOM 730 O O . ASN A 1 88 ? 1.037 0.154 -19.110 1.00 93.00 88 ASN A O 1
ATOM 734 N N . VAL A 1 89 ? 2.872 0.987 -18.125 1.00 95.31 89 VAL A N 1
ATOM 735 C CA . VAL A 1 89 ? 2.148 1.562 -16.978 1.00 95.31 89 VAL A CA 1
ATOM 736 C C . VAL A 1 89 ? 1.054 2.526 -17.456 1.00 95.31 89 VAL A C 1
ATOM 738 O O . VAL A 1 89 ? -0.088 2.479 -16.990 1.00 95.31 89 VAL A O 1
ATOM 741 N N . ARG A 1 90 ? 1.358 3.373 -18.450 1.00 95.44 90 ARG A N 1
ATOM 742 C CA . ARG A 1 90 ? 0.397 4.339 -19.006 1.00 95.44 90 ARG A CA 1
ATOM 743 C C . ARG A 1 90 ? -0.776 3.686 -19.724 1.00 95.44 90 ARG A C 1
ATOM 745 O O . ARG A 1 90 ? -1.883 4.227 -19.642 1.00 95.44 90 ARG A O 1
ATOM 752 N N . SER A 1 91 ? -0.539 2.595 -20.450 1.00 95.56 91 SER A N 1
ATOM 753 C CA . SER A 1 91 ? -1.564 1.911 -21.246 1.00 95.56 91 SER A CA 1
ATOM 754 C C . SER A 1 91 ? -2.458 1.003 -20.403 1.00 95.56 91 SER A C 1
ATOM 756 O O . SER A 1 91 ? -3.668 0.994 -20.626 1.00 95.56 91 SER A O 1
ATOM 758 N N . ILE A 1 92 ? -1.898 0.317 -19.402 1.00 96.50 92 ILE A N 1
ATOM 759 C CA . ILE A 1 92 ? -2.629 -0.602 -18.515 1.00 96.50 92 ILE A CA 1
ATOM 760 C C . ILE A 1 92 ? -3.419 0.155 -17.437 1.00 96.50 92 ILE A C 1
ATOM 762 O O . ILE A 1 92 ? -4.535 -0.233 -17.092 1.00 96.50 92 ILE A O 1
ATOM 766 N N . ARG A 1 93 ? -2.900 1.303 -16.977 1.00 94.94 93 ARG A N 1
ATOM 767 C CA . ARG A 1 93 ? -3.537 2.273 -16.060 1.00 94.94 93 ARG A CA 1
ATOM 768 C C . ARG A 1 93 ? -3.718 1.810 -14.618 1.00 94.94 93 ARG A C 1
ATOM 770 O O . ARG A 1 93 ? -3.434 2.597 -13.719 1.00 94.94 93 ARG A O 1
ATOM 777 N N . ASN A 1 94 ? -4.216 0.597 -14.384 1.00 97.44 94 ASN A N 1
ATOM 778 C CA . ASN A 1 94 ? -4.319 0.062 -13.029 1.00 97.44 94 ASN A CA 1
ATOM 779 C C . ASN A 1 94 ? -2.959 -0.474 -12.607 1.00 97.44 94 ASN A C 1
ATOM 781 O O . ASN A 1 94 ? -2.379 -1.304 -13.304 1.00 97.44 94 ASN A O 1
ATOM 785 N N . VAL A 1 95 ? -2.468 -0.007 -11.466 1.00 97.19 95 VAL A N 1
ATOM 786 C CA . VAL A 1 95 ? -1.173 -0.408 -10.923 1.00 97.19 95 VAL A CA 1
ATOM 787 C C . VAL A 1 95 ? -1.402 -0.979 -9.540 1.00 97.19 95 VAL A C 1
ATOM 789 O O . VAL A 1 95 ? -2.022 -0.334 -8.692 1.00 97.19 95 VAL A O 1
ATOM 792 N N . VAL A 1 96 ? -0.899 -2.186 -9.312 1.00 96.38 96 VAL A N 1
ATOM 793 C CA . VAL A 1 96 ? -0.798 -2.761 -7.975 1.00 96.38 96 VAL A CA 1
ATOM 794 C C . VAL A 1 96 ? 0.668 -2.814 -7.579 1.00 96.38 96 VAL A C 1
ATOM 796 O O . VAL A 1 96 ? 1.507 -3.379 -8.274 1.00 96.38 96 VAL A O 1
ATOM 799 N N . PHE A 1 97 ? 0.965 -2.180 -6.456 1.00 95.19 97 PHE A N 1
ATOM 800 C CA . PHE A 1 97 ? 2.290 -2.085 -5.882 1.00 95.19 97 PHE A CA 1
ATOM 801 C C . PHE A 1 97 ? 2.382 -3.072 -4.722 1.00 95.19 97 PHE A C 1
ATOM 803 O O . PHE A 1 97 ? 1.720 -2.911 -3.687 1.00 95.19 97 PHE A O 1
ATOM 810 N N . VAL A 1 98 ? 3.173 -4.120 -4.923 1.00 92.81 98 VAL A N 1
ATOM 811 C CA . VAL A 1 98 ? 3.379 -5.196 -3.958 1.00 92.81 98 VAL A CA 1
ATOM 812 C C . VAL A 1 98 ? 4.290 -4.682 -2.850 1.00 92.81 98 VAL A C 1
ATOM 814 O O . VAL A 1 98 ? 5.467 -4.390 -3.049 1.00 92.81 98 VAL A O 1
ATOM 817 N N . MET A 1 99 ? 3.721 -4.548 -1.657 1.00 86.50 99 MET A N 1
ATOM 818 C CA . MET A 1 99 ? 4.383 -3.991 -0.489 1.00 86.50 99 MET A CA 1
ATOM 819 C C . MET A 1 99 ? 4.675 -5.105 0.514 1.00 86.50 99 MET A C 1
ATOM 821 O O . MET A 1 99 ? 3.859 -5.403 1.391 1.00 86.50 99 MET A O 1
ATOM 825 N N . PHE A 1 100 ? 5.846 -5.728 0.388 1.00 81.12 100 PHE A N 1
ATOM 826 C CA . PHE A 1 100 ? 6.286 -6.795 1.283 1.00 81.12 100 PHE A CA 1
ATOM 827 C C . PHE A 1 100 ? 7.803 -6.731 1.550 1.00 81.12 100 PHE A C 1
ATOM 829 O O . PHE A 1 100 ? 8.576 -6.654 0.591 1.00 81.12 100 PHE A O 1
ATOM 836 N N . PRO A 1 101 ? 8.252 -6.815 2.821 1.00 86.44 101 PRO A N 1
ATOM 837 C CA . PRO A 1 101 ? 7.475 -6.697 4.062 1.00 86.44 101 PRO A CA 1
ATOM 838 C C . PRO A 1 101 ? 7.126 -5.230 4.376 1.00 86.44 101 PRO A C 1
ATOM 840 O O . PRO A 1 101 ? 7.878 -4.321 4.031 1.00 86.44 101 PRO A O 1
ATOM 843 N N . TRP A 1 102 ? 6.029 -4.967 5.095 1.00 85.81 102 TRP A N 1
ATOM 844 C CA . TRP A 1 102 ? 5.596 -3.583 5.360 1.00 85.81 102 TRP A CA 1
ATOM 845 C C . TRP A 1 102 ? 6.532 -2.823 6.316 1.00 85.81 102 TRP A C 1
ATOM 847 O O . TRP A 1 102 ? 6.611 -1.602 6.248 1.00 85.81 102 TRP A O 1
ATOM 857 N N . ARG A 1 103 ? 7.252 -3.520 7.208 1.00 83.75 103 ARG A N 1
ATOM 858 C CA . ARG A 1 103 ? 8.160 -2.903 8.202 1.00 83.75 103 ARG A CA 1
ATOM 859 C C . ARG A 1 103 ? 9.454 -2.363 7.604 1.00 83.75 103 ARG A C 1
ATOM 861 O O . ARG A 1 103 ? 10.093 -1.490 8.185 1.00 83.75 103 ARG A O 1
ATOM 868 N N . THR A 1 104 ? 9.891 -2.945 6.497 1.00 80.12 104 THR A N 1
ATOM 869 C CA . THR A 1 104 ? 11.103 -2.544 5.778 1.00 80.12 104 THR A CA 1
ATOM 870 C C . THR A 1 104 ? 10.825 -2.748 4.297 1.00 80.12 104 THR A C 1
ATOM 872 O O . THR A 1 104 ? 11.268 -3.734 3.711 1.00 80.12 104 THR A O 1
ATOM 875 N N . PRO A 1 105 ? 9.997 -1.871 3.715 1.00 80.38 105 PRO A N 1
ATOM 876 C CA . PRO A 1 105 ? 9.492 -2.075 2.373 1.00 80.38 105 PRO A CA 1
ATOM 877 C C . PRO A 1 105 ? 10.602 -1.849 1.351 1.00 80.38 105 PRO A C 1
ATOM 879 O O . PRO A 1 105 ? 10.911 -0.713 0.995 1.00 80.38 105 PRO A O 1
ATOM 882 N N . PHE A 1 106 ? 11.193 -2.936 0.853 1.00 82.81 106 PHE A N 1
ATOM 883 C CA . PHE A 1 106 ? 12.252 -2.887 -0.162 1.00 82.81 106 PHE A CA 1
ATOM 884 C C . PHE A 1 106 ? 11.823 -2.084 -1.396 1.00 82.81 106 PHE A C 1
ATOM 886 O O . PHE A 1 106 ? 12.586 -1.271 -1.914 1.00 82.81 106 PHE A O 1
ATOM 893 N N . ALA A 1 107 ? 10.554 -2.207 -1.785 1.00 85.50 107 ALA A N 1
ATOM 894 C CA . ALA A 1 107 ? 9.980 -1.475 -2.904 1.00 85.50 107 ALA A CA 1
ATOM 895 C C . ALA A 1 107 ? 9.979 0.064 -2.716 1.00 85.50 107 ALA A C 1
ATOM 897 O O . ALA A 1 107 ? 10.035 0.781 -3.709 1.00 85.50 107 ALA A O 1
ATOM 898 N N . LEU A 1 108 ? 10.003 0.599 -1.480 1.00 86.56 108 LEU A N 1
ATOM 899 C CA . LEU A 1 108 ? 10.174 2.048 -1.222 1.00 86.56 108 LEU A CA 1
ATOM 900 C C . LEU A 1 108 ? 11.614 2.544 -1.383 1.00 86.56 108 LEU A C 1
ATOM 902 O O . LEU A 1 108 ? 11.879 3.744 -1.258 1.00 86.56 108 LEU A O 1
ATOM 906 N N . HIS A 1 109 ? 12.543 1.630 -1.628 1.00 84.88 109 HIS A N 1
ATOM 907 C CA . HIS A 1 109 ? 13.928 1.944 -1.925 1.00 84.88 109 HIS A CA 1
ATOM 908 C C . HIS A 1 109 ? 14.297 1.547 -3.350 1.00 84.88 109 HIS A C 1
ATOM 910 O O . HIS A 1 109 ? 15.286 2.041 -3.857 1.00 84.88 109 HIS A O 1
ATOM 916 N N . SER A 1 110 ? 13.521 0.715 -4.035 1.00 90.12 110 SER A N 1
ATOM 917 C CA . SER A 1 110 ? 13.839 0.274 -5.391 1.00 90.12 110 SER A CA 1
ATOM 918 C C . SER A 1 110 ? 13.658 1.384 -6.429 1.00 90.12 110 SER A C 1
ATOM 920 O O . SER A 1 110 ? 12.575 1.965 -6.539 1.00 90.12 110 SER A O 1
ATOM 922 N N . SER A 1 111 ? 14.701 1.663 -7.222 1.00 91.56 111 SER A N 1
ATOM 923 C CA . SER A 1 111 ? 14.636 2.651 -8.310 1.00 91.56 111 SER A CA 1
ATOM 924 C C . SER A 1 111 ? 13.502 2.336 -9.282 1.00 91.56 111 SER A C 1
ATOM 926 O O . SER A 1 111 ? 12.715 3.217 -9.610 1.00 91.56 111 SER A O 1
ATOM 928 N N . TRP A 1 112 ? 13.381 1.080 -9.716 1.00 92.31 112 TRP A N 1
ATOM 929 C CA . TRP A 1 112 ? 12.375 0.691 -10.703 1.00 92.31 112 TRP A CA 1
ATOM 930 C C . TRP A 1 112 ? 10.958 0.701 -10.122 1.00 92.31 112 TRP A C 1
ATOM 932 O O . TRP A 1 112 ? 10.073 1.276 -10.748 1.00 92.31 112 TRP A O 1
ATOM 942 N N . CYS A 1 113 ? 10.746 0.216 -8.891 1.00 93.38 113 CYS A N 1
ATOM 943 C CA . CYS A 1 113 ? 9.415 0.299 -8.278 1.00 93.38 113 CYS A CA 1
ATOM 944 C C . CYS A 1 113 ? 8.948 1.750 -8.122 1.00 93.38 113 CYS A C 1
ATOM 946 O O . CYS A 1 113 ? 7.787 2.079 -8.369 1.00 93.38 113 CYS A O 1
ATOM 948 N N . LEU A 1 114 ? 9.851 2.650 -7.730 1.00 93.06 114 LEU A N 1
ATOM 949 C CA . LEU A 1 114 ? 9.518 4.065 -7.605 1.00 93.06 114 LEU A CA 1
ATOM 950 C C . LEU A 1 114 ? 9.383 4.753 -8.963 1.00 93.06 114 LEU A C 1
ATOM 952 O O . LEU A 1 114 ? 8.578 5.671 -9.089 1.00 93.06 114 LEU A O 1
ATOM 956 N N . PHE A 1 115 ? 10.083 4.296 -9.999 1.00 95.12 115 PHE A N 1
ATOM 957 C CA . PHE A 1 115 ? 9.819 4.740 -11.364 1.00 95.12 115 PHE A CA 1
ATOM 958 C C . PHE A 1 115 ? 8.401 4.363 -11.812 1.00 95.12 115 PHE A C 1
ATOM 960 O O . PHE A 1 115 ? 7.677 5.222 -12.311 1.00 95.12 115 PHE A O 1
ATOM 967 N N . ASP A 1 116 ? 7.944 3.140 -11.549 1.00 95.38 116 ASP A N 1
ATOM 968 C CA . ASP A 1 116 ? 6.568 2.734 -11.858 1.00 95.38 116 ASP A CA 1
ATOM 969 C C . ASP A 1 116 ? 5.546 3.583 -11.099 1.00 95.38 116 ASP A C 1
ATOM 971 O O . ASP A 1 116 ? 4.577 4.081 -11.679 1.00 95.38 116 ASP A O 1
ATOM 975 N N . ALA A 1 117 ? 5.787 3.797 -9.801 1.00 96.38 117 ALA A N 1
ATOM 976 C CA . ALA A 1 117 ? 4.945 4.639 -8.962 1.00 96.38 117 ALA A CA 1
ATOM 977 C C . ALA A 1 117 ? 4.930 6.095 -9.444 1.00 96.38 117 ALA A C 1
ATOM 979 O O . ALA A 1 117 ? 3.879 6.729 -9.409 1.00 96.38 117 ALA A O 1
ATOM 980 N N . PHE A 1 118 ? 6.053 6.619 -9.942 1.00 97.19 118 PHE A N 1
ATOM 981 C CA . PHE A 1 118 ? 6.126 7.936 -10.570 1.00 97.19 118 PHE A CA 1
ATOM 982 C C . PHE A 1 118 ? 5.237 8.012 -11.812 1.00 97.19 118 PHE A C 1
ATOM 984 O O . PHE A 1 118 ? 4.393 8.902 -11.905 1.00 97.19 118 PHE A O 1
ATOM 991 N N . VAL A 1 119 ? 5.360 7.054 -12.734 1.00 97.44 119 VAL A N 1
ATOM 992 C CA . VAL A 1 119 ? 4.534 7.024 -13.948 1.00 97.44 119 VAL A CA 1
ATOM 993 C C . VAL A 1 119 ? 3.047 6.906 -13.584 1.00 97.44 119 VAL A C 1
ATOM 995 O O . VAL A 1 119 ? 2.208 7.624 -14.136 1.00 97.44 119 VAL A O 1
ATOM 998 N N . ALA A 1 120 ? 2.707 6.062 -12.607 1.00 97.62 120 ALA A N 1
ATOM 999 C CA . ALA A 1 120 ? 1.345 5.923 -12.101 1.00 97.62 120 ALA A CA 1
ATOM 1000 C C . ALA A 1 120 ? 0.827 7.227 -11.473 1.00 97.62 120 ALA A C 1
ATOM 1002 O O . ALA A 1 120 ? -0.266 7.680 -11.812 1.00 97.62 120 ALA A O 1
ATOM 1003 N N . MET A 1 121 ? 1.626 7.867 -10.615 1.00 97.62 121 MET A N 1
ATOM 1004 C CA . MET A 1 121 ? 1.321 9.148 -9.977 1.00 97.62 121 MET A CA 1
ATOM 1005 C C . MET A 1 121 ? 1.053 10.244 -11.015 1.00 97.62 121 MET A C 1
ATOM 1007 O O . MET A 1 121 ? 0.110 11.020 -10.865 1.00 97.62 121 MET A O 1
ATOM 1011 N N . THR A 1 122 ? 1.855 10.308 -12.080 1.00 97.12 122 THR A N 1
ATOM 1012 C CA . THR A 1 122 ? 1.736 11.334 -13.123 1.00 97.12 122 THR A CA 1
ATOM 1013 C C . THR A 1 122 ? 0.525 11.124 -14.031 1.00 97.12 122 THR A C 1
ATOM 1015 O O . THR A 1 122 ? -0.080 12.103 -14.472 1.00 97.12 122 THR A O 1
ATOM 1018 N N . HIS A 1 123 ? 0.155 9.877 -14.331 1.00 96.81 123 HIS A N 1
ATOM 1019 C CA . HIS A 1 123 ? -0.854 9.589 -15.354 1.00 96.81 123 HIS A CA 1
ATOM 1020 C C . HIS A 1 123 ? -2.194 9.091 -14.811 1.00 96.81 123 HIS A C 1
ATOM 1022 O O . HIS A 1 123 ? -3.235 9.480 -15.341 1.00 96.81 123 HIS A O 1
ATOM 1028 N N . HIS A 1 124 ? -2.191 8.252 -13.773 1.00 95.62 124 HIS A N 1
ATOM 1029 C CA . HIS A 1 124 ? -3.390 7.599 -13.233 1.00 95.62 124 HIS A CA 1
ATOM 1030 C C . HIS A 1 124 ? -3.326 7.460 -11.695 1.00 95.62 124 HIS A C 1
ATOM 1032 O O . HIS A 1 124 ? -3.468 6.351 -11.177 1.00 95.62 124 HIS A O 1
ATOM 1038 N N . PRO A 1 125 ? -3.167 8.558 -10.926 1.00 94.38 125 PRO A N 1
ATOM 1039 C CA . PRO A 1 125 ? -2.901 8.488 -9.483 1.00 94.38 125 PRO A CA 1
ATOM 1040 C C . PRO A 1 125 ? -4.015 7.808 -8.673 1.00 94.38 125 PRO A C 1
ATOM 1042 O O . PRO A 1 125 ? -3.756 7.263 -7.610 1.00 94.38 125 PRO A O 1
ATOM 1045 N N . ASN A 1 126 ? -5.252 7.803 -9.179 1.00 94.25 126 ASN A N 1
ATOM 1046 C CA . ASN A 1 126 ? -6.397 7.163 -8.519 1.00 94.25 126 ASN A CA 1
ATOM 1047 C C . ASN A 1 126 ? -6.508 5.652 -8.796 1.00 94.25 126 ASN A C 1
ATOM 1049 O O . ASN A 1 126 ? -7.370 4.990 -8.222 1.00 94.25 126 ASN A O 1
ATOM 1053 N N . SER A 1 127 ? -5.684 5.114 -9.698 1.00 95.56 127 SER A N 1
ATOM 1054 C CA . SER A 1 127 ? -5.679 3.699 -10.093 1.00 95.56 127 SER A CA 1
ATOM 1055 C C . SER A 1 127 ? -4.461 2.945 -9.549 1.00 95.56 127 SER A C 1
ATOM 1057 O O . SER A 1 127 ? -4.222 1.804 -9.938 1.00 95.56 127 SER A O 1
ATOM 1059 N N . PHE A 1 128 ? -3.716 3.569 -8.634 1.00 97.62 128 PHE A N 1
ATOM 1060 C CA . PHE A 1 128 ? -2.598 2.973 -7.917 1.00 97.62 128 PHE A CA 1
ATOM 1061 C C . PHE A 1 128 ? -3.079 2.367 -6.594 1.00 97.62 128 PHE A C 1
ATOM 1063 O O . PHE A 1 128 ? -3.764 3.026 -5.808 1.00 97.62 128 PHE A O 1
ATOM 1070 N N . GLN A 1 129 ? -2.748 1.105 -6.333 1.00 96.81 129 GLN A N 1
ATOM 1071 C CA . GLN A 1 129 ? -3.169 0.398 -5.125 1.00 96.81 129 GLN A CA 1
ATOM 1072 C C . GLN A 1 129 ? -2.006 -0.351 -4.485 1.00 96.81 129 GLN A C 1
ATOM 1074 O O . GLN A 1 129 ? -1.173 -0.922 -5.173 1.00 96.81 129 GLN A O 1
ATOM 1079 N N . ILE A 1 130 ? -1.981 -0.376 -3.153 1.00 95.69 130 ILE A N 1
ATOM 1080 C CA . ILE A 1 130 ? -1.062 -1.219 -2.384 1.00 95.69 130 ILE A CA 1
ATOM 1081 C C . ILE A 1 130 ? -1.696 -2.589 -2.156 1.00 95.69 130 ILE A C 1
ATOM 1083 O O . ILE A 1 130 ? -2.867 -2.666 -1.764 1.00 95.69 130 ILE A O 1
ATOM 1087 N N . ALA A 1 131 ? -0.896 -3.637 -2.335 1.00 94.06 131 ALA A N 1
ATOM 1088 C CA . ALA A 1 131 ? -1.214 -5.004 -1.945 1.00 94.06 131 ALA A CA 1
ATOM 1089 C C . ALA A 1 131 ? -0.140 -5.565 -1.001 1.00 94.06 131 ALA A C 1
ATOM 1091 O O . ALA A 1 131 ? 1.031 -5.201 -1.092 1.00 94.06 131 ALA A O 1
ATOM 1092 N N . SER A 1 132 ? -0.541 -6.452 -0.093 1.00 91.94 132 SER A N 1
ATOM 1093 C CA . SER A 1 132 ? 0.357 -7.211 0.785 1.00 91.94 132 SER A CA 1
ATOM 1094 C C . SER A 1 132 ? -0.297 -8.545 1.158 1.00 91.94 132 SER A C 1
ATOM 1096 O O . SER A 1 132 ? -1.485 -8.735 0.886 1.00 91.94 132 SER A O 1
ATOM 1098 N N . THR A 1 133 ? 0.451 -9.452 1.786 1.00 90.38 133 THR A N 1
ATOM 1099 C CA . THR A 1 133 ? -0.077 -10.746 2.241 1.00 90.38 133 THR A CA 1
ATOM 1100 C C . THR A 1 133 ? -0.951 -10.609 3.492 1.00 90.38 133 THR A C 1
ATOM 1102 O O . THR A 1 133 ? -0.833 -9.647 4.261 1.00 90.38 133 THR A O 1
ATOM 1105 N N . ASP A 1 134 ? -1.795 -11.614 3.745 1.00 89.75 134 ASP A N 1
ATOM 1106 C CA . ASP A 1 134 ? -2.585 -11.702 4.981 1.00 89.75 134 ASP A CA 1
ATOM 1107 C C . ASP A 1 134 ? -1.699 -11.722 6.236 1.00 89.75 134 ASP A C 1
ATOM 1109 O O . ASP A 1 134 ? -2.016 -11.065 7.227 1.00 89.75 134 ASP A O 1
ATOM 1113 N N . ASP A 1 135 ? -0.543 -12.387 6.185 1.00 90.75 135 ASP A N 1
ATOM 1114 C CA . ASP A 1 135 ? 0.408 -12.415 7.301 1.00 90.75 135 ASP A CA 1
ATOM 1115 C C . ASP A 1 135 ? 0.959 -11.021 7.623 1.00 90.75 135 ASP A C 1
ATOM 1117 O O . ASP A 1 135 ? 1.048 -10.638 8.792 1.00 90.75 135 ASP A O 1
ATOM 1121 N N . GLN A 1 136 ? 1.281 -10.221 6.601 1.00 90.50 136 GLN A N 1
ATOM 1122 C CA . GLN A 1 136 ? 1.699 -8.832 6.799 1.00 90.50 136 GLN A CA 1
ATOM 1123 C C . GLN A 1 136 ? 0.572 -7.980 7.380 1.00 90.50 136 GLN A C 1
ATOM 1125 O O . GLN A 1 136 ? 0.822 -7.158 8.262 1.00 90.50 136 GLN A O 1
ATOM 1130 N N . LYS A 1 137 ? -0.669 -8.187 6.928 1.00 92.25 137 LYS A N 1
ATOM 1131 C CA . LYS A 1 137 ? -1.848 -7.518 7.486 1.00 92.25 137 LYS A CA 1
ATOM 1132 C C . LYS A 1 137 ? -2.055 -7.881 8.959 1.00 92.25 137 LYS A C 1
ATOM 1134 O O . LYS A 1 137 ? -2.293 -6.990 9.773 1.00 92.25 137 LYS A O 1
ATOM 1139 N N . LEU A 1 138 ? -1.939 -9.157 9.323 1.00 92.88 138 LEU A N 1
ATOM 1140 C CA . LEU A 1 138 ? -2.059 -9.618 10.709 1.00 92.88 138 LEU A CA 1
ATOM 1141 C C . LEU A 1 138 ? -0.939 -9.056 11.594 1.00 92.88 138 LEU A C 1
ATOM 1143 O O . LEU A 1 138 ? -1.218 -8.560 12.688 1.00 92.88 138 LEU A O 1
ATOM 1147 N N . ASP A 1 139 ? 0.306 -9.065 11.114 1.00 93.12 139 ASP A N 1
ATOM 1148 C CA . ASP A 1 139 ? 1.441 -8.458 11.817 1.00 93.12 139 ASP A CA 1
ATOM 1149 C C . ASP A 1 139 ? 1.251 -6.945 12.008 1.00 93.12 139 ASP A C 1
ATOM 1151 O O . ASP A 1 139 ? 1.487 -6.420 13.098 1.00 93.12 139 ASP A O 1
ATOM 1155 N N . PHE A 1 140 ? 0.752 -6.243 10.987 1.00 93.50 140 PHE A N 1
ATOM 1156 C CA . PHE A 1 140 ? 0.397 -4.827 11.069 1.00 93.50 140 PHE A CA 1
ATOM 1157 C C . PHE A 1 140 ? -0.680 -4.560 12.132 1.00 93.50 140 PHE A C 1
ATOM 1159 O O . PHE A 1 140 ? -0.492 -3.699 12.996 1.00 93.50 140 PHE A O 1
ATOM 1166 N N . LEU A 1 141 ? -1.783 -5.315 12.113 1.00 94.88 141 LEU A N 1
ATOM 1167 C CA . LEU A 1 141 ? -2.869 -5.176 13.087 1.00 94.88 141 LEU A CA 1
ATOM 1168 C C . LEU A 1 141 ? -2.363 -5.428 14.517 1.00 94.88 141 LEU A C 1
ATOM 1170 O O . LEU A 1 141 ? -2.638 -4.636 15.418 1.00 94.88 141 LEU A O 1
ATOM 1174 N N . SER A 1 142 ? -1.551 -6.470 14.716 1.00 94.06 142 SER A N 1
ATOM 1175 C CA . SER A 1 142 ? -0.914 -6.771 16.006 1.00 94.06 142 SER A CA 1
ATOM 1176 C C . SER A 1 142 ? 0.041 -5.659 16.463 1.00 94.06 142 SER A C 1
ATOM 1178 O O . SER A 1 142 ? 0.105 -5.316 17.649 1.00 94.06 142 SER A O 1
ATOM 1180 N N . ALA A 1 143 ? 0.800 -5.077 15.532 1.00 93.00 143 ALA A N 1
ATOM 1181 C CA . ALA A 1 143 ? 1.724 -3.988 15.818 1.00 93.00 143 ALA A CA 1
ATOM 1182 C C . ALA A 1 143 ? 0.992 -2.711 16.245 1.00 93.00 143 ALA A C 1
ATOM 1184 O O . ALA A 1 143 ? 1.423 -2.066 17.201 1.00 93.00 143 ALA A O 1
ATOM 1185 N N . LEU A 1 144 ? -0.126 -2.375 15.593 1.00 91.44 144 LEU A N 1
ATOM 1186 C CA . LEU A 1 144 ? -0.954 -1.229 15.968 1.00 91.44 144 LEU A CA 1
ATOM 1187 C C . LEU A 1 144 ? -1.559 -1.364 17.365 1.00 91.44 144 LEU A C 1
ATOM 1189 O O . LEU A 1 144 ? -1.581 -0.378 18.099 1.00 91.44 144 LEU A O 1
ATOM 1193 N N . GLU A 1 145 ? -2.017 -2.560 17.745 1.00 88.25 145 GLU A N 1
ATOM 1194 C CA . GLU A 1 145 ? -2.545 -2.792 19.095 1.00 88.25 145 GLU A CA 1
ATOM 1195 C C . GLU A 1 145 ? -1.485 -2.576 20.183 1.00 88.25 145 GLU A C 1
ATOM 1197 O O . GLU A 1 145 ? -1.801 -2.112 21.277 1.00 88.25 145 GLU A O 1
ATOM 1202 N N . THR A 1 146 ? -0.227 -2.915 19.891 1.00 88.69 146 THR A N 1
ATOM 1203 C CA . THR A 1 146 ? 0.851 -2.909 20.889 1.00 88.69 146 THR A CA 1
ATOM 1204 C C . THR A 1 146 ? 1.576 -1.566 20.950 1.00 88.69 146 THR A C 1
ATOM 1206 O O . THR A 1 146 ? 1.797 -1.013 22.028 1.00 88.69 146 THR A O 1
ATOM 1209 N N . ASN A 1 147 ? 2.007 -1.048 19.798 1.00 86.12 147 ASN A N 1
ATOM 1210 C CA . ASN A 1 147 ? 2.745 0.204 19.689 1.00 86.12 147 ASN A CA 1
ATOM 1211 C C . ASN A 1 147 ? 2.647 0.771 18.258 1.00 86.12 147 ASN A C 1
ATOM 1213 O O . ASN A 1 147 ? 3.435 0.380 17.393 1.00 86.12 147 ASN A O 1
ATOM 1217 N N . PRO A 1 148 ? 1.761 1.748 18.005 1.00 87.56 148 PRO A N 1
ATOM 1218 C CA . PRO A 1 148 ? 1.579 2.322 16.672 1.00 87.56 148 PRO A CA 1
ATOM 1219 C C . PRO A 1 148 ? 2.706 3.279 16.243 1.00 87.56 148 PRO A C 1
ATOM 1221 O O . PRO A 1 148 ? 2.786 3.643 15.071 1.00 87.56 148 PRO A O 1
ATOM 1224 N N . ARG A 1 149 ? 3.594 3.708 17.156 1.00 87.44 149 ARG A N 1
ATOM 1225 C CA . ARG A 1 149 ? 4.589 4.763 16.872 1.00 87.44 149 ARG A CA 1
ATOM 1226 C C . ARG A 1 149 ? 5.554 4.437 15.725 1.00 87.44 149 ARG A C 1
ATOM 1228 O O . ARG A 1 149 ? 5.760 5.324 14.904 1.00 87.44 149 ARG A O 1
ATOM 1235 N N . PRO A 1 150 ? 6.141 3.227 15.618 1.00 88.00 150 PRO A N 1
ATOM 1236 C CA . PRO A 1 150 ? 7.049 2.916 14.514 1.00 88.00 150 PRO A CA 1
ATOM 1237 C C . PRO A 1 150 ? 6.358 2.994 13.149 1.00 88.00 150 PRO A C 1
ATOM 1239 O O . PRO A 1 150 ? 6.958 3.452 12.184 1.00 88.00 150 PRO A O 1
ATOM 1242 N N . ILE A 1 151 ? 5.080 2.604 13.090 1.00 90.62 151 ILE A N 1
ATOM 1243 C CA . ILE A 1 151 ? 4.266 2.642 11.869 1.00 90.62 151 ILE A CA 1
ATOM 1244 C C . ILE A 1 151 ? 4.048 4.091 11.444 1.00 90.62 151 ILE A C 1
ATOM 1246 O O . ILE A 1 151 ? 4.329 4.458 10.308 1.00 90.62 151 ILE A O 1
ATOM 1250 N N . LEU A 1 152 ? 3.597 4.930 12.379 1.00 90.50 152 LEU A N 1
ATOM 1251 C CA . LEU A 1 152 ? 3.371 6.352 12.129 1.00 90.50 152 LEU A CA 1
ATOM 1252 C C . LEU A 1 152 ? 4.666 7.069 11.732 1.00 90.50 152 LEU A C 1
ATOM 1254 O O . LEU A 1 152 ? 4.670 7.826 10.769 1.00 90.50 152 LEU A O 1
ATOM 1258 N N . SER A 1 153 ? 5.777 6.769 12.412 1.00 88.50 153 SER A N 1
ATOM 1259 C CA . SER A 1 153 ? 7.088 7.335 12.083 1.00 88.50 153 SER A CA 1
ATOM 1260 C C . SER A 1 153 ? 7.513 6.993 10.657 1.00 88.50 153 SER A C 1
ATOM 1262 O O . SER A 1 153 ? 7.998 7.871 9.951 1.00 88.50 153 SER A O 1
ATOM 1264 N N . MET A 1 154 ? 7.319 5.745 10.229 1.00 87.75 154 MET A N 1
ATOM 1265 C CA . MET A 1 154 ? 7.628 5.309 8.866 1.00 87.75 154 MET A CA 1
ATOM 1266 C C . MET A 1 154 ? 6.734 6.011 7.831 1.00 87.75 154 MET A C 1
ATOM 1268 O O . MET A 1 154 ? 7.227 6.447 6.799 1.00 87.75 154 MET A O 1
ATOM 1272 N N . LEU A 1 155 ? 5.435 6.170 8.106 1.00 89.69 155 LEU A N 1
ATOM 1273 C CA . LEU A 1 155 ? 4.507 6.838 7.182 1.00 89.69 155 LEU A CA 1
ATOM 1274 C C . LEU A 1 155 ? 4.750 8.349 7.055 1.00 89.69 155 LEU A C 1
ATOM 1276 O O . LEU A 1 155 ? 4.425 8.936 6.028 1.00 89.69 155 LEU A O 1
ATOM 1280 N N . GLN A 1 156 ? 5.303 8.982 8.090 1.00 85.44 156 GLN A N 1
ATOM 1281 C CA . GLN A 1 156 ? 5.540 10.429 8.130 1.00 85.44 156 GLN A CA 1
ATOM 1282 C C . GLN A 1 156 ? 6.941 10.836 7.673 1.00 85.44 156 GLN A C 1
ATOM 1284 O O . GLN A 1 156 ? 7.176 12.009 7.383 1.00 85.44 156 GLN A O 1
ATOM 1289 N N . SER A 1 157 ? 7.884 9.897 7.654 1.00 81.62 157 SER A N 1
ATOM 1290 C CA . SER A 1 157 ? 9.280 10.157 7.312 1.00 81.62 157 SER A CA 1
ATOM 1291 C C . SER A 1 157 ? 9.660 9.364 6.065 1.00 81.62 157 SER A C 1
ATOM 1293 O O . SER A 1 157 ? 9.979 8.179 6.184 1.00 81.62 157 SER A O 1
ATOM 1295 N N . PRO A 1 158 ? 9.634 9.988 4.869 1.00 73.19 158 PRO A N 1
ATOM 1296 C CA . PRO A 1 158 ? 10.220 9.364 3.692 1.00 73.19 158 PRO A CA 1
ATOM 1297 C C . PRO A 1 158 ? 11.700 9.083 3.962 1.00 73.19 158 PRO A C 1
ATOM 1299 O O . PRO A 1 158 ? 12.343 9.785 4.745 1.00 73.19 158 PRO A O 1
ATOM 1302 N N . ALA A 1 159 ? 12.234 8.035 3.342 1.00 72.25 159 ALA A N 1
ATOM 1303 C CA . ALA A 1 159 ? 13.618 7.663 3.571 1.00 72.25 159 ALA A CA 1
ATOM 1304 C C . ALA A 1 159 ? 14.561 8.755 3.050 1.00 72.25 159 ALA A C 1
ATOM 1306 O O . ALA A 1 159 ? 14.454 9.181 1.904 1.00 72.25 159 ALA A O 1
ATOM 1307 N N . ASP A 1 160 ? 15.542 9.139 3.865 1.00 70.62 160 ASP A N 1
ATOM 1308 C CA . ASP A 1 160 ? 16.592 10.086 3.464 1.00 70.62 160 ASP A CA 1
ATOM 1309 C C . ASP A 1 160 ? 17.660 9.440 2.553 1.00 70.62 160 ASP A C 1
ATOM 1311 O O . ASP A 1 160 ? 18.679 10.055 2.231 1.00 70.62 160 ASP A O 1
ATOM 1315 N N . THR A 1 161 ? 17.463 8.182 2.148 1.00 78.50 161 THR A N 1
ATOM 1316 C CA . THR A 1 161 ? 18.391 7.431 1.302 1.00 78.50 161 THR A CA 1
ATOM 1317 C C . THR A 1 161 ? 17.961 7.451 -0.160 1.00 78.50 161 THR A C 1
ATOM 1319 O O . THR A 1 161 ? 16.781 7.322 -0.484 1.00 78.50 161 THR A O 1
ATOM 1322 N N . LEU A 1 162 ? 18.947 7.573 -1.054 1.00 77.88 162 LEU A N 1
ATOM 1323 C CA . LEU A 1 162 ? 18.748 7.402 -2.493 1.00 77.88 162 LEU A CA 1
ATOM 1324 C C . LEU A 1 162 ? 18.207 5.997 -2.804 1.00 77.88 162 LEU A C 1
ATOM 1326 O O . LEU A 1 162 ? 18.491 5.059 -2.047 1.00 77.88 162 LEU A O 1
ATOM 1330 N N . PRO A 1 163 ? 17.474 5.827 -3.917 1.00 80.44 163 PRO A N 1
ATOM 1331 C CA . PRO A 1 163 ? 16.963 4.517 -4.274 1.00 80.44 163 PRO A CA 1
ATOM 1332 C C . PRO A 1 163 ? 18.092 3.537 -4.581 1.00 80.44 163 PRO A C 1
ATOM 1334 O O . PRO A 1 163 ? 19.112 3.911 -5.146 1.00 80.44 163 PRO A O 1
ATOM 1337 N N . SER A 1 164 ? 17.917 2.273 -4.232 1.00 83.88 164 SER A N 1
ATOM 1338 C CA . SER A 1 164 ? 18.762 1.164 -4.641 1.00 83.88 164 SER A CA 1
ATOM 1339 C C . SER A 1 164 ? 18.391 0.675 -6.038 1.00 83.88 164 SER A C 1
ATOM 1341 O O . SER A 1 164 ? 17.220 0.462 -6.347 1.00 83.88 164 SER A O 1
ATOM 1343 N N . SER A 1 165 ? 19.409 0.398 -6.846 1.00 82.56 165 SER A N 1
ATOM 1344 C CA . SER A 1 165 ? 19.285 -0.385 -8.072 1.00 82.56 165 SER A CA 1
ATOM 1345 C C . SER A 1 165 ? 20.448 -1.364 -8.178 1.00 82.56 165 SER A C 1
ATOM 1347 O O . SER A 1 165 ? 21.508 -1.147 -7.589 1.00 82.56 165 SER A O 1
ATOM 1349 N N . PHE A 1 166 ? 20.259 -2.432 -8.952 1.00 78.00 166 PHE A N 1
ATOM 1350 C CA . PHE A 1 166 ? 21.335 -3.357 -9.294 1.00 78.00 166 PHE A CA 1
ATOM 1351 C C . PHE A 1 166 ? 22.393 -2.697 -10.191 1.00 78.00 166 PHE A C 1
ATOM 1353 O O . PHE A 1 166 ? 23.581 -2.994 -10.070 1.00 78.00 166 PHE A O 1
ATOM 1360 N N . ARG A 1 167 ? 21.970 -1.789 -11.082 1.00 82.88 167 ARG A N 1
ATOM 1361 C CA . ARG A 1 167 ? 22.853 -1.020 -11.969 1.00 82.88 167 ARG A CA 1
ATOM 1362 C C . ARG A 1 167 ? 22.873 0.443 -11.544 1.00 82.88 167 ARG A C 1
ATOM 1364 O O . ARG A 1 167 ? 21.822 1.059 -11.381 1.00 82.88 167 ARG A O 1
ATOM 1371 N N . GLU A 1 168 ? 24.069 1.010 -11.421 1.00 87.94 168 GLU A N 1
ATOM 1372 C CA . GLU A 1 168 ? 24.249 2.434 -11.106 1.00 87.94 168 GLU A CA 1
ATOM 1373 C C . GLU A 1 168 ? 23.625 3.337 -12.184 1.00 87.94 168 GLU A C 1
ATOM 1375 O O . GLU A 1 168 ? 22.979 4.329 -11.857 1.00 87.94 168 GLU A O 1
ATOM 1380 N N . GLU A 1 169 ? 23.723 2.945 -13.461 1.00 89.12 169 GLU A N 1
ATOM 1381 C CA . GLU A 1 169 ? 23.083 3.652 -14.581 1.00 89.12 169 GLU A CA 1
ATOM 1382 C C . GLU A 1 169 ? 21.564 3.775 -14.394 1.00 89.12 169 GLU A C 1
ATOM 1384 O O . GLU A 1 169 ? 21.015 4.855 -14.592 1.00 89.12 169 GLU A O 1
ATOM 1389 N N . ASP A 1 170 ? 20.893 2.712 -13.939 1.00 90.25 170 ASP A N 1
ATOM 1390 C CA . ASP A 1 170 ? 19.450 2.740 -13.686 1.00 90.25 170 ASP A CA 1
ATOM 1391 C C . ASP A 1 170 ? 19.109 3.676 -12.521 1.00 90.25 170 ASP A C 1
ATOM 1393 O O . ASP A 1 170 ? 18.113 4.389 -12.569 1.00 90.25 170 ASP A O 1
ATOM 1397 N N . GLN A 1 171 ? 19.927 3.695 -11.462 1.00 91.38 171 GLN A N 1
ATOM 1398 C CA . GLN A 1 171 ? 19.721 4.607 -10.334 1.00 91.38 171 GLN A CA 1
ATOM 1399 C C . GLN A 1 171 ? 19.798 6.068 -10.787 1.00 91.38 171 GLN A C 1
ATOM 1401 O O . GLN A 1 171 ? 18.913 6.859 -10.454 1.00 91.38 171 GLN A O 1
ATOM 1406 N N . VAL A 1 172 ? 20.834 6.415 -11.556 1.00 92.94 172 VAL A N 1
ATOM 1407 C CA . VAL A 1 172 ? 21.026 7.768 -12.093 1.00 92.94 172 VAL A CA 1
ATOM 1408 C C . VAL A 1 172 ? 19.903 8.117 -13.066 1.00 92.94 172 VAL A C 1
ATOM 1410 O O . VAL A 1 172 ? 19.253 9.146 -12.899 1.00 92.94 172 VAL A O 1
ATOM 1413 N N . GLY A 1 173 ? 19.620 7.237 -14.027 1.00 94.38 173 GLY A N 1
ATOM 1414 C CA . GLY A 1 173 ? 18.600 7.454 -15.046 1.00 94.38 173 GLY A CA 1
ATOM 1415 C C . GLY A 1 173 ? 17.198 7.620 -14.460 1.00 94.38 173 GLY A C 1
ATOM 1416 O O . GLY A 1 173 ? 16.477 8.545 -14.835 1.00 94.38 173 GLY A O 1
ATOM 1417 N N . VAL A 1 174 ? 16.808 6.778 -13.495 1.00 94.12 174 VAL A N 1
ATOM 1418 C CA . VAL A 1 174 ? 15.523 6.922 -12.792 1.00 94.12 174 VAL A CA 1
ATOM 1419 C C . VAL A 1 174 ? 15.469 8.248 -12.046 1.00 94.12 174 VAL A C 1
ATOM 1421 O O . VAL A 1 174 ? 14.477 8.969 -12.157 1.00 94.12 174 VAL A O 1
ATOM 1424 N N . LEU A 1 175 ? 16.523 8.589 -11.300 1.00 93.31 175 LEU A N 1
ATOM 1425 C CA . LEU A 1 175 ? 16.551 9.825 -10.528 1.00 93.31 175 LEU A CA 1
ATOM 1426 C C . LEU A 1 175 ? 16.426 11.047 -11.447 1.00 93.31 175 LEU A C 1
ATOM 1428 O O . LEU A 1 175 ? 15.663 11.959 -11.141 1.00 93.31 175 LEU A O 1
ATOM 1432 N N . GLU A 1 176 ? 17.102 11.051 -12.595 1.00 94.50 176 GLU A N 1
ATOM 1433 C CA . GLU A 1 176 ? 16.966 12.100 -13.608 1.00 94.50 176 GLU A CA 1
ATOM 1434 C C . GLU A 1 176 ? 15.537 12.183 -14.164 1.00 94.50 176 GLU A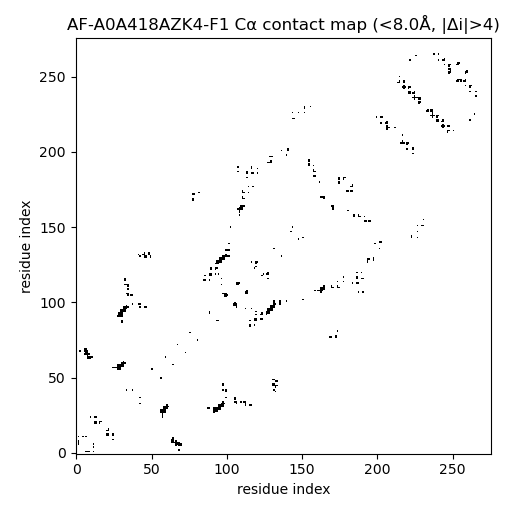 C 1
ATOM 1436 O O . GLU A 1 176 ? 14.965 13.273 -14.224 1.00 94.50 176 GLU A O 1
ATOM 1441 N N . ARG A 1 177 ? 14.923 11.043 -14.510 1.00 95.06 177 ARG A N 1
ATOM 1442 C CA . ARG A 1 177 ? 13.559 10.986 -15.066 1.00 95.06 177 ARG A CA 1
ATOM 1443 C C . ARG A 1 177 ? 12.481 11.438 -14.085 1.00 95.06 177 ARG A C 1
ATOM 1445 O O . ARG A 1 177 ? 11.526 12.089 -14.501 1.00 95.06 177 ARG A O 1
ATOM 1452 N N . ILE A 1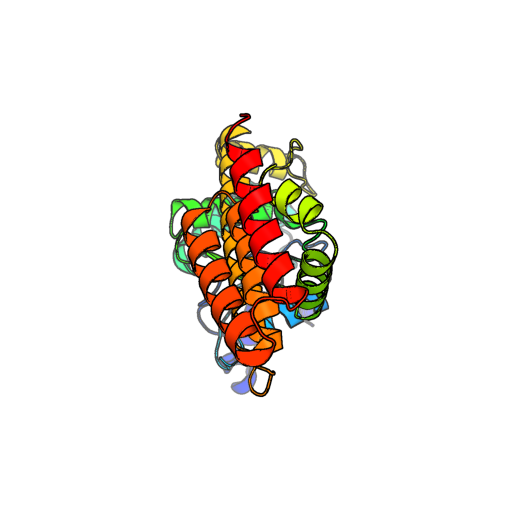 178 ? 12.640 11.118 -12.803 1.00 94.06 178 ILE A N 1
ATOM 1453 C CA . ILE A 1 178 ? 11.698 11.494 -11.741 1.00 94.06 178 ILE A CA 1
ATOM 1454 C C . ILE A 1 178 ? 11.854 12.978 -11.342 1.00 94.06 178 ILE A C 1
ATOM 1456 O O . ILE A 1 178 ? 10.979 13.540 -10.685 1.00 94.06 178 ILE A O 1
ATOM 1460 N N . GLY A 1 179 ? 12.922 13.655 -11.779 1.00 93.62 179 GLY A N 1
ATOM 1461 C CA . GLY A 1 179 ? 13.168 15.066 -11.464 1.00 93.62 179 GLY A CA 1
ATOM 1462 C C . GLY A 1 179 ? 14.043 15.273 -10.225 1.00 93.62 179 GLY A C 1
ATOM 1463 O O . GLY A 1 179 ? 13.858 16.228 -9.472 1.00 93.62 179 GLY A O 1
ATOM 1464 N N . GLY A 1 180 ? 15.003 14.381 -10.000 1.00 91.44 180 GLY A N 1
ATOM 1465 C CA . GLY A 1 180 ? 15.966 14.462 -8.911 1.00 91.44 180 GLY A CA 1
ATOM 1466 C C . GLY A 1 180 ? 15.403 14.028 -7.557 1.00 91.44 180 GLY A C 1
ATOM 1467 O O . GLY A 1 180 ? 14.374 13.361 -7.451 1.00 91.44 180 GLY A O 1
ATOM 1468 N N . ILE A 1 181 ? 16.099 14.433 -6.493 1.00 88.81 181 ILE A N 1
ATOM 1469 C CA . ILE A 1 181 ? 15.778 14.068 -5.102 1.00 88.81 181 ILE A CA 1
ATOM 1470 C C . ILE A 1 181 ? 14.394 14.586 -4.678 1.00 88.81 181 ILE A C 1
ATOM 1472 O O . ILE A 1 181 ? 13.686 13.924 -3.922 1.00 88.81 181 ILE A O 1
ATOM 1476 N N . GLU A 1 182 ? 13.981 15.757 -5.168 1.00 90.38 182 GLU A N 1
ATOM 1477 C CA . GLU A 1 182 ? 12.666 16.320 -4.838 1.00 90.38 182 GLU A CA 1
ATOM 1478 C C . GLU A 1 182 ? 11.531 15.482 -5.428 1.00 90.38 182 GLU A C 1
ATOM 1480 O O . GLU A 1 182 ? 10.587 15.134 -4.714 1.00 90.38 182 GLU A O 1
ATOM 1485 N N . GLY A 1 183 ? 11.651 15.094 -6.701 1.00 92.38 183 GLY A N 1
ATOM 1486 C CA . GLY A 1 183 ? 10.701 14.188 -7.339 1.00 92.38 183 GLY A CA 1
ATOM 1487 C C . GLY A 1 183 ? 10.684 12.820 -6.664 1.00 92.38 183 GLY A C 1
ATOM 1488 O O . GLY A 1 183 ? 9.617 12.281 -6.383 1.00 92.38 183 GLY A O 1
ATOM 1489 N N . PHE A 1 184 ? 11.859 12.297 -6.311 1.00 90.50 184 PHE A N 1
ATOM 1490 C CA . PHE A 1 184 ? 11.988 11.037 -5.585 1.00 90.50 184 PHE A CA 1
ATOM 1491 C C . PHE A 1 184 ? 11.201 11.047 -4.269 1.00 90.50 184 PHE A C 1
ATOM 1493 O O . PHE A 1 184 ? 10.380 10.164 -4.012 1.00 90.50 184 PHE A O 1
ATOM 1500 N N . ARG A 1 185 ? 11.384 12.099 -3.467 1.00 89.94 185 ARG A N 1
ATOM 1501 C CA . ARG A 1 185 ? 10.658 12.279 -2.210 1.00 89.94 185 ARG A CA 1
ATOM 1502 C C . ARG A 1 185 ? 9.152 12.412 -2.435 1.00 89.94 185 ARG A C 1
ATOM 1504 O O . ARG A 1 185 ? 8.374 11.862 -1.659 1.00 89.94 185 ARG A O 1
ATOM 1511 N N . ALA A 1 186 ? 8.730 13.121 -3.483 1.00 93.31 186 ALA A N 1
ATOM 1512 C CA . ALA A 1 186 ? 7.315 13.254 -3.825 1.00 93.31 186 ALA A CA 1
ATOM 1513 C C . ALA A 1 186 ? 6.679 11.893 -4.152 1.00 93.31 186 ALA A C 1
ATOM 1515 O O . ALA A 1 186 ? 5.590 11.592 -3.664 1.00 93.31 186 ALA A O 1
ATOM 1516 N N . VAL A 1 187 ? 7.385 11.042 -4.900 1.00 94.94 187 VAL A N 1
ATOM 1517 C CA . VAL A 1 187 ? 6.932 9.684 -5.227 1.00 94.94 187 VAL A CA 1
ATOM 1518 C C . VAL A 1 187 ? 6.869 8.806 -3.980 1.00 94.94 187 VAL A C 1
ATOM 1520 O O . VAL A 1 187 ? 5.870 8.125 -3.767 1.00 94.94 187 VAL A O 1
ATOM 1523 N N . GLN A 1 188 ? 7.879 8.843 -3.108 1.00 92.56 188 GLN A N 1
ATOM 1524 C CA . GLN A 1 188 ? 7.829 8.096 -1.847 1.00 92.56 188 GLN A CA 1
ATOM 1525 C C . GLN A 1 188 ? 6.625 8.504 -0.997 1.00 92.56 188 GLN A C 1
ATOM 1527 O O . GLN A 1 188 ? 5.898 7.643 -0.510 1.00 92.56 188 GLN A O 1
ATOM 1532 N N . MET A 1 189 ? 6.367 9.807 -0.866 1.00 92.25 189 MET A N 1
ATOM 1533 C CA . MET A 1 189 ? 5.189 10.304 -0.153 1.00 92.25 189 MET A CA 1
ATOM 1534 C C . MET A 1 189 ? 3.880 9.844 -0.804 1.00 92.25 189 MET A C 1
ATOM 1536 O O . MET A 1 189 ? 2.943 9.496 -0.090 1.00 92.25 189 MET A O 1
ATOM 1540 N N . PHE A 1 190 ? 3.818 9.786 -2.136 1.00 95.56 190 PHE A N 1
ATOM 1541 C CA . PHE A 1 190 ? 2.669 9.242 -2.862 1.00 95.56 190 PHE A CA 1
ATOM 1542 C C . PHE A 1 190 ? 2.422 7.762 -2.531 1.00 95.56 190 PHE A C 1
ATOM 1544 O O . PHE A 1 190 ? 1.279 7.371 -2.276 1.00 95.56 190 PHE A O 1
ATOM 1551 N N . VAL A 1 191 ? 3.475 6.942 -2.480 1.00 94.94 191 VAL A N 1
ATOM 1552 C CA . VAL A 1 191 ? 3.350 5.524 -2.110 1.00 94.94 191 VAL A CA 1
ATOM 1553 C C . VAL A 1 191 ? 2.977 5.370 -0.631 1.00 94.94 191 VAL A C 1
ATOM 1555 O O . VAL A 1 191 ? 2.089 4.579 -0.310 1.00 94.94 191 VAL A O 1
ATOM 1558 N N . LEU A 1 192 ? 3.585 6.150 0.271 1.00 93.62 192 LEU A N 1
ATOM 1559 C CA . LEU A 1 192 ? 3.275 6.145 1.708 1.00 93.62 192 LEU A CA 1
ATOM 1560 C C . LEU A 1 192 ? 1.829 6.579 1.996 1.00 93.62 192 LEU A C 1
ATOM 1562 O O . LEU A 1 192 ? 1.169 5.982 2.847 1.00 93.62 192 LEU A O 1
ATOM 1566 N N . ASP A 1 193 ? 1.292 7.553 1.258 1.00 94.38 193 ASP A N 1
ATOM 1567 C CA . ASP A 1 193 ? -0.127 7.919 1.333 1.00 94.38 193 ASP A CA 1
ATOM 1568 C C . ASP A 1 193 ? -1.025 6.728 0.958 1.00 94.38 193 ASP A C 1
ATOM 1570 O O . ASP A 1 193 ? -1.915 6.351 1.725 1.00 94.38 193 ASP A O 1
ATOM 1574 N N . HIS A 1 194 ? -0.745 6.043 -0.154 1.00 95.69 194 HIS A N 1
ATOM 1575 C CA . HIS A 1 194 ? -1.506 4.851 -0.548 1.00 95.69 194 HIS A CA 1
ATOM 1576 C C . HIS A 1 194 ? -1.350 3.689 0.441 1.00 95.69 194 HIS A C 1
ATOM 1578 O O . HIS A 1 194 ? -2.313 2.951 0.679 1.00 95.69 194 HIS A O 1
ATOM 1584 N N . MET A 1 195 ? -0.179 3.556 1.064 1.00 94.19 195 MET A N 1
ATOM 1585 C CA . MET A 1 195 ? 0.074 2.601 2.142 1.00 94.19 195 MET A CA 1
ATOM 1586 C C . MET A 1 195 ? -0.773 2.920 3.374 1.00 94.19 195 MET A C 1
ATOM 1588 O O . MET A 1 195 ? -1.412 2.020 3.916 1.00 94.19 195 MET A O 1
ATOM 1592 N N . SER A 1 196 ? -0.869 4.192 3.771 1.00 94.44 196 SER A N 1
ATOM 1593 C CA . SER A 1 196 ? -1.724 4.615 4.885 1.00 94.44 196 SER A CA 1
ATOM 1594 C C . SER A 1 196 ? -3.203 4.299 4.621 1.00 94.44 196 SER A C 1
ATOM 1596 O O . SER A 1 196 ? -3.901 3.785 5.496 1.00 94.44 196 SER A O 1
ATOM 1598 N N . ARG A 1 197 ? -3.674 4.488 3.380 1.00 95.06 197 ARG A N 1
ATOM 1599 C CA . ARG A 1 197 ? -5.043 4.135 2.970 1.00 95.06 197 ARG A CA 1
ATOM 1600 C C . ARG A 1 197 ? -5.279 2.629 2.989 1.00 95.06 197 ARG A C 1
ATOM 1602 O O . ARG A 1 197 ? -6.351 2.190 3.395 1.00 95.06 197 ARG A O 1
ATOM 1609 N N . TRP A 1 198 ? -4.306 1.830 2.551 1.00 95.06 198 TRP A N 1
ATOM 1610 C CA . TRP A 1 198 ? -4.372 0.369 2.655 1.00 95.06 198 TRP A CA 1
ATOM 1611 C C . TRP A 1 198 ? -4.436 -0.093 4.116 1.00 95.06 198 TRP A C 1
ATOM 1613 O O . TRP A 1 198 ? -5.295 -0.901 4.467 1.00 95.06 198 TRP A O 1
ATOM 1623 N N . MET A 1 199 ? -3.620 0.495 4.989 1.00 95.12 199 MET A N 1
ATOM 1624 C CA . MET A 1 199 ? -3.643 0.245 6.433 1.00 95.12 199 MET A CA 1
ATOM 1625 C C . MET A 1 199 ? -4.994 0.599 7.072 1.00 95.12 199 MET A C 1
ATOM 1627 O O . MET A 1 199 ? -5.517 -0.165 7.883 1.00 95.12 199 MET A O 1
ATOM 1631 N N . LEU A 1 200 ? -5.599 1.723 6.676 1.00 96.00 200 LEU A N 1
ATOM 1632 C CA . LEU A 1 200 ? -6.940 2.107 7.126 1.00 96.00 200 LEU A CA 1
ATOM 1633 C C . LEU A 1 200 ? -8.013 1.107 6.672 1.00 96.00 200 LEU A C 1
ATOM 1635 O O . LEU A 1 200 ? -8.864 0.745 7.481 1.00 96.00 200 LEU A O 1
ATOM 1639 N N . ARG A 1 201 ? -7.937 0.593 5.435 1.00 94.94 201 ARG A N 1
ATOM 1640 C CA . ARG A 1 201 ? -8.839 -0.477 4.968 1.00 94.94 201 ARG A CA 1
ATOM 1641 C C . ARG A 1 201 ? -8.686 -1.757 5.788 1.00 94.94 201 ARG A C 1
ATOM 1643 O O . ARG A 1 201 ? -9.689 -2.352 6.165 1.00 94.94 201 ARG A O 1
ATOM 1650 N N . CYS A 1 202 ? -7.458 -2.138 6.139 1.00 94.88 202 CYS A N 1
ATOM 1651 C CA . CYS A 1 202 ? -7.217 -3.304 6.993 1.00 94.88 202 CYS A CA 1
ATOM 1652 C C . CYS A 1 202 ? -7.899 -3.166 8.366 1.00 94.88 202 CYS A C 1
ATOM 1654 O O . CYS A 1 202 ? -8.445 -4.139 8.886 1.00 94.88 202 CYS A O 1
ATOM 1656 N N . LEU A 1 203 ? -7.887 -1.960 8.945 1.00 96.12 203 LEU A N 1
ATOM 1657 C CA . LEU A 1 203 ? -8.582 -1.656 10.199 1.00 96.12 203 LEU A CA 1
ATOM 1658 C C . LEU A 1 203 ? -10.107 -1.708 10.045 1.00 96.12 203 LEU A C 1
ATOM 1660 O O . LEU A 1 203 ? -10.782 -2.252 10.917 1.00 96.12 203 LEU A O 1
ATOM 1664 N N . ASP A 1 204 ? -10.639 -1.190 8.937 1.00 95.12 204 ASP A N 1
ATOM 1665 C CA . ASP A 1 204 ? -12.073 -1.254 8.632 1.00 95.12 204 ASP A CA 1
ATOM 1666 C C . ASP A 1 204 ? -12.566 -2.691 8.480 1.00 95.12 204 ASP A C 1
ATOM 1668 O O . ASP A 1 204 ? -13.553 -3.081 9.100 1.00 95.12 204 ASP A O 1
ATOM 1672 N N . GLU A 1 205 ? -11.841 -3.512 7.726 1.00 93.94 205 GLU A N 1
ATOM 1673 C CA . GLU A 1 205 ? -12.148 -4.933 7.553 1.00 93.94 205 GLU A CA 1
ATOM 1674 C C . GLU A 1 205 ? -12.088 -5.694 8.885 1.00 93.94 205 GLU A C 1
ATOM 1676 O O . GLU A 1 205 ? -12.931 -6.553 9.163 1.00 93.94 205 GLU A O 1
ATOM 1681 N N . ARG A 1 206 ? -11.126 -5.353 9.752 1.00 94.75 206 ARG A N 1
ATOM 1682 C CA . ARG A 1 206 ? -11.017 -5.966 11.078 1.00 94.75 206 ARG A CA 1
ATOM 1683 C C . ARG A 1 206 ? -12.179 -5.574 11.994 1.00 94.75 206 ARG A C 1
ATOM 1685 O O . ARG A 1 206 ? -12.687 -6.436 12.711 1.00 94.75 206 ARG A O 1
ATOM 1692 N N . ALA A 1 207 ? -12.613 -4.314 11.955 1.00 93.06 207 ALA A N 1
ATOM 1693 C CA . ALA A 1 207 ? -13.775 -3.835 12.702 1.00 93.06 207 ALA A CA 1
ATOM 1694 C C . ALA A 1 207 ? -15.102 -4.394 12.153 1.00 93.06 207 ALA A C 1
ATOM 1696 O O . ALA A 1 207 ? -16.044 -4.584 12.916 1.00 93.06 207 ALA A O 1
ATOM 1697 N N . ALA A 1 208 ? -15.175 -4.694 10.854 1.00 93.19 208 ALA A N 1
ATOM 1698 C CA . ALA A 1 208 ? -16.361 -5.230 10.183 1.00 93.19 208 ALA A CA 1
ATOM 1699 C C . ALA A 1 208 ? -16.404 -6.770 10.108 1.00 93.19 208 ALA A C 1
ATOM 1701 O O . ALA A 1 208 ? -17.251 -7.328 9.408 1.00 93.19 208 ALA A O 1
ATOM 1702 N N . THR A 1 209 ? -15.499 -7.472 10.799 1.00 93.62 209 THR A N 1
ATOM 1703 C CA . THR A 1 209 ? -15.417 -8.939 10.751 1.00 93.62 209 THR A CA 1
ATOM 1704 C C . THR A 1 209 ? -16.732 -9.580 11.241 1.00 93.62 209 THR A C 1
ATOM 1706 O O . THR A 1 209 ? -17.138 -9.345 12.383 1.00 93.62 209 THR A O 1
ATOM 1709 N N . PRO A 1 210 ? -17.418 -10.400 10.416 1.00 92.56 210 PRO A N 1
ATOM 1710 C CA . PRO A 1 210 ? -18.706 -10.984 10.786 1.00 92.56 210 PRO A CA 1
ATOM 1711 C C . PRO A 1 210 ? -18.633 -11.894 12.018 1.00 92.56 210 PRO A C 1
ATOM 1713 O O . PRO A 1 210 ? -17.732 -12.719 12.140 1.00 92.56 210 PRO A O 1
ATOM 1716 N N . GLY A 1 211 ? -19.631 -11.791 12.900 1.00 92.00 211 GLY A N 1
ATOM 1717 C CA . GLY A 1 211 ? -19.757 -12.645 14.089 1.00 92.00 211 GLY A CA 1
ATOM 1718 C C . GLY A 1 211 ? -18.930 -12.201 15.300 1.00 92.00 211 GLY A C 1
ATOM 1719 O O . GLY A 1 211 ? -19.047 -12.813 16.360 1.00 92.00 211 GLY A O 1
ATOM 1720 N N . GLU A 1 212 ? -18.137 -11.137 15.172 1.00 93.00 212 GLU A N 1
ATOM 1721 C CA . GLU A 1 212 ? -17.429 -10.530 16.298 1.00 93.00 212 GLU A CA 1
ATOM 1722 C C . GLU A 1 212 ? -18.383 -9.805 17.257 1.00 93.00 212 GLU A C 1
ATOM 1724 O O . GLU A 1 212 ? -19.433 -9.286 16.871 1.00 93.00 212 GLU A O 1
ATOM 1729 N N . SER A 1 213 ? -18.000 -9.749 18.535 1.00 95.44 213 SER A N 1
ATOM 1730 C CA . SER A 1 213 ? -18.735 -8.978 19.543 1.00 95.44 213 SER A CA 1
ATOM 1731 C C . SER A 1 213 ? -18.666 -7.480 19.242 1.00 95.44 213 SER A C 1
ATOM 1733 O O . SER A 1 213 ? -17.622 -6.971 18.829 1.00 95.44 213 SER A O 1
ATOM 1735 N N . ILE A 1 214 ? -19.734 -6.739 19.550 1.00 95.44 214 ILE A N 1
ATOM 1736 C CA . ILE A 1 214 ? -19.755 -5.275 19.417 1.00 95.44 214 ILE A CA 1
ATOM 1737 C C . ILE A 1 214 ? -18.642 -4.600 20.246 1.00 95.44 214 ILE A C 1
ATOM 1739 O O . ILE A 1 214 ? -18.130 -3.552 19.862 1.00 95.44 214 ILE A O 1
ATOM 1743 N N . LEU A 1 215 ? -18.180 -5.243 21.326 1.00 95.50 215 LEU A N 1
ATOM 1744 C CA . LEU A 1 215 ? -17.028 -4.788 22.113 1.00 95.50 215 LEU A CA 1
ATOM 1745 C C . LEU A 1 215 ? -15.705 -4.890 21.338 1.00 95.50 215 LEU A C 1
ATOM 1747 O O . LEU A 1 215 ? -14.839 -4.028 21.473 1.00 95.50 215 LEU A O 1
ATOM 1751 N N . VAL A 1 216 ? -15.545 -5.918 20.497 1.00 94.81 216 VAL A N 1
ATOM 1752 C CA . VAL A 1 216 ? -14.380 -6.050 19.606 1.00 94.81 216 VAL A CA 1
ATOM 1753 C C . VAL A 1 216 ? -14.421 -4.961 18.538 1.00 94.81 216 VAL A C 1
ATOM 1755 O O . VAL A 1 216 ? -13.394 -4.338 18.270 1.00 94.81 216 VAL A O 1
ATOM 1758 N N . VAL A 1 217 ? -15.604 -4.666 17.992 1.00 95.81 217 VAL A N 1
ATOM 1759 C CA . VAL A 1 217 ? -15.797 -3.536 17.069 1.00 95.81 217 VAL A CA 1
ATOM 1760 C C . VAL A 1 217 ? -15.367 -2.226 17.735 1.00 95.81 217 VAL A C 1
ATOM 1762 O O . VAL A 1 217 ? -14.531 -1.510 17.186 1.00 95.81 217 VAL A O 1
ATOM 1765 N N . ALA A 1 218 ? -15.848 -1.943 18.952 1.00 96.25 218 ALA A N 1
ATOM 1766 C CA . ALA A 1 218 ? -15.463 -0.750 19.708 1.00 96.25 218 ALA A CA 1
ATOM 1767 C C . ALA A 1 218 ? -13.949 -0.657 19.941 1.00 96.25 218 ALA A C 1
ATOM 1769 O O . ALA A 1 218 ? -13.368 0.411 19.750 1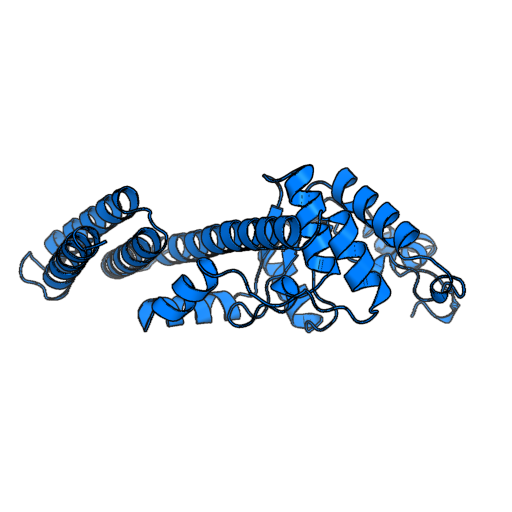.00 96.25 218 ALA A O 1
ATOM 1770 N N . LYS A 1 219 ? -13.277 -1.766 20.279 1.00 95.38 219 LYS A N 1
ATOM 1771 C CA . LYS A 1 219 ? -11.810 -1.806 20.407 1.00 95.38 219 LYS A CA 1
ATOM 1772 C C . LYS A 1 219 ? -11.122 -1.349 19.121 1.00 95.38 219 LYS A C 1
ATOM 1774 O O . LYS A 1 219 ? -10.240 -0.494 19.174 1.00 95.38 219 LYS A O 1
ATOM 1779 N N . TRP A 1 220 ? -11.522 -1.879 17.969 1.00 96.06 220 TRP A N 1
ATOM 1780 C CA . TRP A 1 220 ? -10.890 -1.528 16.694 1.00 96.06 220 TRP A CA 1
ATOM 1781 C C . TRP A 1 220 ? -11.229 -0.117 16.212 1.00 96.06 220 TRP A C 1
ATOM 1783 O O . TRP A 1 220 ? -10.372 0.521 15.603 1.00 96.06 220 TRP A O 1
ATOM 1793 N N . LEU A 1 221 ? -12.400 0.423 16.566 1.00 96.06 221 LEU A N 1
ATOM 1794 C CA . LEU A 1 221 ? -12.706 1.845 16.373 1.00 96.06 221 LEU A CA 1
ATOM 1795 C C . LEU A 1 221 ? -11.721 2.740 17.142 1.00 96.06 221 LEU A C 1
ATOM 1797 O O . LEU A 1 221 ? -11.217 3.708 16.578 1.00 96.06 221 LEU A O 1
ATOM 1801 N N . VAL A 1 222 ? -11.376 2.391 18.389 1.00 94.94 222 VAL A N 1
ATOM 1802 C CA . VAL A 1 222 ? -10.372 3.118 19.195 1.00 94.94 222 VAL A CA 1
ATOM 1803 C C . VAL A 1 222 ? -8.982 3.036 18.563 1.00 94.94 222 VAL A C 1
ATOM 1805 O O . VAL A 1 222 ? -8.297 4.054 18.457 1.00 94.94 222 VAL A O 1
ATOM 1808 N N . VAL A 1 223 ? -8.564 1.847 18.113 1.00 94.69 223 VAL A N 1
ATOM 1809 C CA . VAL A 1 223 ? -7.265 1.663 17.439 1.00 94.69 223 VAL A CA 1
ATOM 1810 C C . VAL A 1 223 ? -7.205 2.494 16.155 1.00 94.69 223 VAL A C 1
ATOM 1812 O O . VAL A 1 223 ? -6.240 3.233 15.945 1.00 94.69 223 VAL A O 1
ATOM 1815 N N . LYS A 1 224 ? -8.256 2.441 15.326 1.00 95.88 224 LYS A N 1
ATOM 1816 C CA . LYS A 1 224 ? -8.355 3.228 14.092 1.00 95.88 224 LYS A CA 1
ATOM 1817 C C . LYS A 1 224 ? -8.351 4.731 14.369 1.00 95.88 224 LYS A C 1
ATOM 1819 O O . LYS A 1 224 ? -7.642 5.462 13.684 1.00 95.88 224 LYS A O 1
ATOM 1824 N N . ALA A 1 225 ? -9.078 5.190 15.385 1.00 94.88 225 ALA A N 1
ATOM 1825 C CA . ALA A 1 225 ? -9.087 6.590 15.802 1.00 94.88 225 ALA A CA 1
ATOM 1826 C C . ALA A 1 225 ? -7.688 7.075 16.214 1.00 94.88 225 ALA A C 1
ATOM 1828 O O . ALA A 1 225 ? -7.230 8.126 15.764 1.00 94.88 225 ALA A O 1
ATOM 1829 N N . GLY A 1 226 ? -6.973 6.282 17.019 1.00 93.00 226 GLY A N 1
ATOM 1830 C CA . GLY A 1 226 ? -5.590 6.574 17.397 1.00 93.00 226 GLY A CA 1
ATOM 1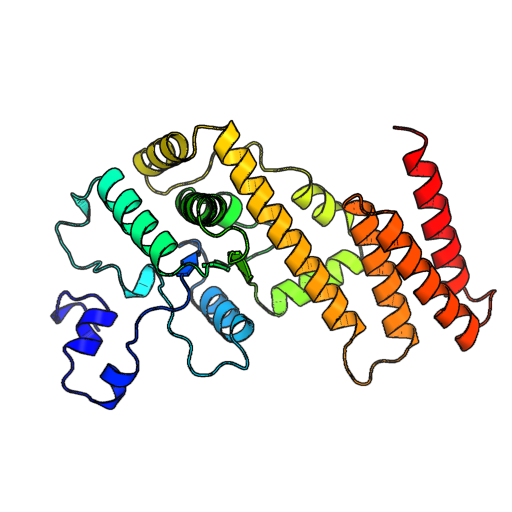831 C C . GLY A 1 226 ? -4.659 6.669 16.186 1.00 93.00 226 GLY A C 1
ATOM 1832 O O . GLY A 1 226 ? -3.843 7.588 16.104 1.00 93.00 226 GLY A O 1
ATOM 1833 N N . PHE A 1 227 ? -4.819 5.764 15.217 1.00 94.31 227 PHE A N 1
ATOM 1834 C CA . PHE A 1 227 ? -4.041 5.771 13.980 1.00 94.31 227 PHE A CA 1
ATOM 1835 C C . PHE A 1 227 ? -4.346 6.993 13.098 1.00 94.31 227 PHE A C 1
ATOM 1837 O O . PHE A 1 227 ? -3.419 7.704 12.721 1.00 94.31 227 PHE A O 1
ATOM 1844 N N . LEU A 1 228 ? -5.623 7.304 12.845 1.00 94.50 228 LEU A N 1
ATOM 1845 C CA . LEU A 1 228 ? -6.053 8.487 12.081 1.00 94.50 228 LEU A CA 1
ATOM 1846 C C . LEU A 1 228 ? -5.533 9.784 12.686 1.00 94.50 228 LEU A C 1
ATOM 1848 O O . LEU A 1 228 ? -5.015 10.643 11.975 1.00 94.50 228 LEU A O 1
ATOM 1852 N N . ARG A 1 229 ? -5.605 9.911 14.010 1.00 91.44 229 ARG A N 1
ATOM 1853 C CA . ARG A 1 229 ? -5.046 11.075 14.685 1.00 91.44 229 ARG A CA 1
ATOM 1854 C C . ARG A 1 229 ? -3.532 11.154 14.515 1.00 91.44 229 ARG A C 1
ATOM 1856 O O . ARG A 1 229 ? -3.018 12.234 14.247 1.00 91.44 229 ARG A O 1
ATOM 1863 N N . GLY A 1 230 ? -2.835 10.025 14.639 1.00 90.62 230 GLY A N 1
ATOM 1864 C CA . GLY A 1 230 ? -1.402 9.936 14.366 1.00 90.62 230 GLY A CA 1
ATOM 1865 C C . GLY A 1 230 ? -1.042 10.373 12.945 1.00 90.62 230 GLY A C 1
ATOM 1866 O O . GLY A 1 230 ? -0.001 10.986 12.753 1.00 90.62 230 GLY A O 1
ATOM 1867 N N . LEU A 1 231 ? -1.920 10.122 11.972 1.00 91.38 231 LEU A N 1
ATOM 1868 C CA . LEU A 1 231 ? -1.784 10.576 10.587 1.00 91.38 231 LEU A CA 1
ATOM 1869 C C . LEU A 1 231 ? -2.188 12.046 10.360 1.00 91.38 231 LEU A C 1
ATOM 1871 O O . LEU A 1 231 ? -2.007 12.550 9.257 1.00 91.38 231 LEU A O 1
ATOM 1875 N N . GLY A 1 232 ? -2.702 12.744 11.378 1.00 91.62 232 GLY A N 1
ATOM 1876 C CA . GLY A 1 232 ? -3.113 14.147 11.277 1.00 91.62 232 GLY A CA 1
ATOM 1877 C C . GLY A 1 232 ? -4.594 14.375 10.953 1.00 91.62 232 GLY A C 1
ATOM 1878 O O . GLY A 1 232 ? -4.947 15.478 10.547 1.00 91.62 232 GLY A O 1
ATOM 1879 N N . TYR A 1 233 ? -5.464 13.381 11.171 1.00 93.56 233 TYR A N 1
ATOM 1880 C CA . TYR A 1 233 ? -6.920 13.467 10.959 1.00 93.56 233 TYR A CA 1
ATOM 1881 C C . TYR A 1 233 ? -7.695 13.434 12.297 1.00 93.56 233 TYR A C 1
ATOM 1883 O O . TYR A 1 233 ? -8.305 12.420 12.649 1.00 93.56 233 TYR A O 1
ATOM 1891 N N . PRO A 1 234 ? -7.640 14.506 13.114 1.00 92.69 234 PRO A N 1
ATOM 1892 C CA . PRO A 1 234 ? -8.211 14.506 14.462 1.00 92.69 234 PRO A CA 1
ATOM 1893 C C . PRO A 1 234 ? -9.744 14.491 14.488 1.00 92.69 234 PRO A C 1
ATOM 1895 O O . PRO A 1 234 ? -10.309 13.941 15.433 1.00 92.69 234 PRO A O 1
ATOM 1898 N N . ASP A 1 235 ? -10.406 15.067 13.482 1.00 93.06 235 ASP A N 1
ATOM 1899 C CA . ASP A 1 235 ? -11.870 15.122 13.408 1.00 93.06 235 ASP A CA 1
ATOM 1900 C C . ASP A 1 235 ? -12.453 13.728 13.145 1.00 93.06 235 ASP A C 1
ATOM 1902 O O . ASP A 1 235 ? -13.236 13.232 13.956 1.00 93.06 235 ASP A O 1
ATOM 1906 N N . ASP A 1 236 ? -11.948 13.032 12.121 1.00 94.81 236 ASP A N 1
ATOM 1907 C CA . ASP A 1 236 ? -12.321 11.640 11.831 1.00 94.81 236 ASP A CA 1
ATOM 1908 C C . ASP A 1 236 ? -12.029 10.717 13.026 1.00 94.81 236 ASP A C 1
ATOM 1910 O O . ASP A 1 236 ? -12.808 9.822 13.358 1.00 94.81 236 ASP A O 1
ATOM 1914 N N . ALA A 1 237 ? -10.911 10.947 13.723 1.00 94.88 237 ALA A N 1
ATOM 1915 C CA . ALA A 1 237 ? -10.580 10.206 14.934 1.00 94.88 237 ALA A CA 1
ATOM 1916 C C . ALA A 1 237 ? -11.591 10.444 16.068 1.00 94.88 237 ALA A C 1
ATOM 1918 O O . ALA A 1 237 ? -11.958 9.502 16.772 1.00 94.88 237 ALA A O 1
ATOM 1919 N N . ASN A 1 238 ? -12.049 11.684 16.268 1.00 94.00 238 ASN A N 1
ATOM 1920 C CA . ASN A 1 238 ? -13.025 12.008 17.309 1.00 94.00 238 ASN A CA 1
ATOM 1921 C C . ASN A 1 238 ? -14.361 11.307 17.074 1.00 94.00 238 ASN A C 1
ATOM 1923 O O . ASN A 1 238 ? -14.928 10.766 18.024 1.00 94.00 238 ASN A O 1
ATOM 1927 N N . ASP A 1 239 ? -14.828 11.263 15.828 1.00 95.56 239 ASP A N 1
ATOM 1928 C CA . ASP A 1 239 ? -16.071 10.581 15.473 1.00 95.56 239 ASP A CA 1
ATOM 1929 C C . ASP A 1 239 ? -16.013 9.088 15.809 1.00 95.56 239 ASP A C 1
ATOM 1931 O O . ASP A 1 239 ? -16.962 8.537 16.372 1.00 95.56 239 ASP A O 1
ATOM 1935 N N . LEU A 1 240 ? -14.882 8.434 15.538 1.00 96.56 240 LEU A N 1
ATOM 1936 C CA . LEU A 1 240 ? -14.682 7.023 15.874 1.00 96.56 240 LEU A CA 1
ATOM 1937 C C . LEU A 1 240 ? -14.541 6.789 17.382 1.00 96.56 240 LEU A C 1
ATOM 1939 O O . LEU A 1 240 ? -15.106 5.825 17.901 1.00 96.56 240 LEU A O 1
ATOM 1943 N N . PHE A 1 241 ? -13.844 7.669 18.109 1.00 95.88 241 PHE A N 1
ATOM 1944 C CA . PHE A 1 241 ? -13.785 7.580 19.570 1.00 95.88 241 PHE A CA 1
ATOM 1945 C C . PHE A 1 241 ? -15.175 7.732 20.202 1.00 95.88 241 PHE A C 1
ATOM 1947 O O . PHE A 1 241 ? -15.512 6.972 21.105 1.00 95.88 241 PHE A O 1
ATOM 1954 N N . ASN A 1 242 ? -16.003 8.656 19.707 1.00 95.44 242 ASN A N 1
ATOM 1955 C CA . ASN A 1 242 ? -17.371 8.844 20.194 1.00 95.44 242 ASN A CA 1
ATOM 1956 C C . ASN A 1 242 ? -18.245 7.610 19.920 1.00 95.44 242 ASN A C 1
ATOM 1958 O O . ASN A 1 242 ? -19.010 7.188 20.785 1.00 95.44 242 ASN A O 1
ATOM 1962 N N . GLN A 1 243 ? -18.104 6.990 18.745 1.00 96.31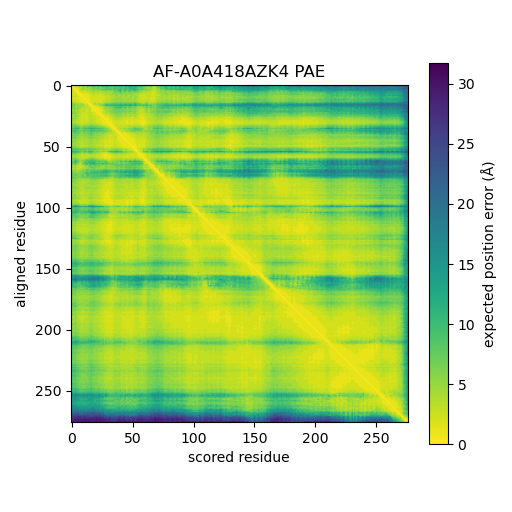 243 GLN A N 1
ATOM 1963 C CA . GLN A 1 243 ? -18.789 5.733 18.431 1.00 96.31 243 GLN A CA 1
ATOM 1964 C C . GLN A 1 243 ? -18.369 4.600 19.376 1.00 96.31 243 GLN A C 1
ATOM 1966 O O . GLN A 1 243 ? -19.229 3.914 19.926 1.00 96.31 243 GLN A O 1
ATOM 1971 N N . ALA A 1 244 ? -17.064 4.432 19.611 1.00 96.44 244 ALA A N 1
ATOM 1972 C CA . ALA A 1 244 ? -16.555 3.422 20.534 1.00 96.44 244 ALA A CA 1
ATOM 1973 C C . ALA A 1 244 ? -17.015 3.663 21.979 1.00 96.44 244 ALA A C 1
ATOM 1975 O O . ALA A 1 244 ? -17.392 2.715 22.666 1.00 96.44 244 ALA A O 1
ATOM 1976 N N . MET A 1 245 ? -17.025 4.925 22.422 1.00 95.81 245 MET A N 1
ATOM 1977 C CA . MET A 1 245 ? -17.511 5.316 23.744 1.00 95.81 245 MET A CA 1
ATOM 1978 C C . MET A 1 245 ? -18.953 4.873 23.952 1.00 95.81 245 MET A C 1
ATOM 1980 O O . MET A 1 245 ? -19.239 4.162 24.908 1.00 95.81 245 MET A O 1
ATOM 1984 N N . ASN A 1 246 ? -19.839 5.230 23.019 1.00 96.19 246 ASN A N 1
ATOM 1985 C CA . ASN A 1 246 ? -21.256 4.893 23.109 1.00 96.19 246 ASN A CA 1
ATOM 1986 C C . ASN A 1 246 ? -21.477 3.379 23.236 1.00 96.19 246 ASN A C 1
ATOM 1988 O O . ASN A 1 246 ? -22.350 2.948 23.985 1.00 96.19 246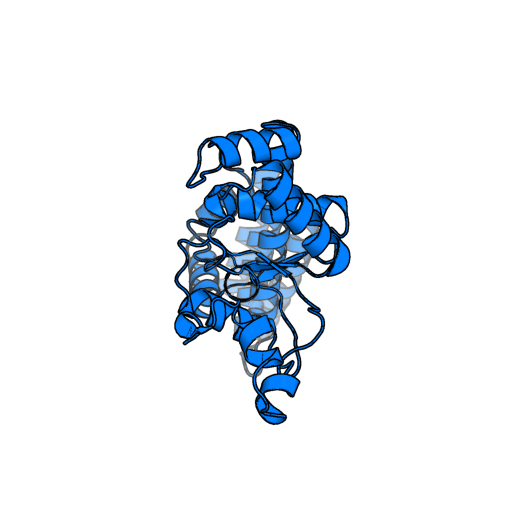 ASN A O 1
ATOM 1992 N N . ILE A 1 247 ? -20.677 2.568 22.532 1.00 96.69 247 ILE A N 1
ATOM 1993 C CA . ILE A 1 247 ? -20.739 1.106 22.643 1.00 96.69 247 ILE A CA 1
ATOM 1994 C C . ILE A 1 247 ? -20.303 0.650 24.041 1.00 96.69 247 ILE A C 1
ATOM 1996 O O . ILE A 1 247 ? -21.025 -0.108 24.684 1.00 96.69 247 ILE A O 1
ATOM 2000 N N . TYR A 1 248 ? -19.146 1.104 24.533 1.00 97.06 248 TYR A N 1
ATOM 2001 C CA . TYR A 1 248 ? -18.662 0.691 25.853 1.00 97.06 248 TYR A CA 1
ATOM 2002 C C . TYR A 1 248 ? -19.587 1.139 26.987 1.00 97.06 248 TYR A C 1
ATOM 2004 O O . TYR A 1 248 ? -19.836 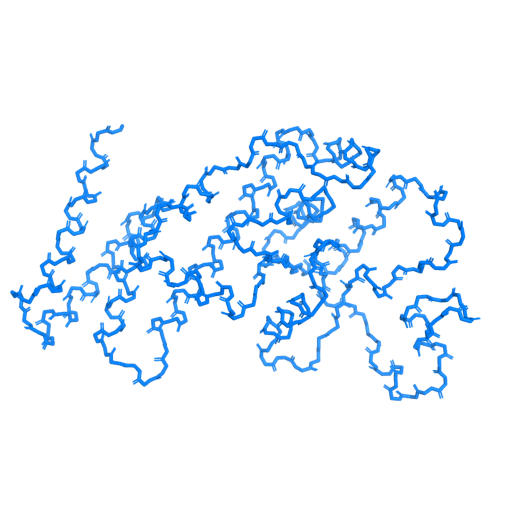0.367 27.910 1.00 97.06 248 TYR A O 1
ATOM 2012 N N . GLU A 1 249 ? -20.142 2.348 26.911 1.00 94.38 249 GLU A N 1
ATOM 2013 C CA . GLU A 1 249 ? -21.101 2.843 27.898 1.00 94.38 249 GLU A CA 1
ATOM 2014 C C . GLU A 1 249 ? -22.391 2.019 27.916 1.00 94.38 249 GLU A C 1
ATOM 2016 O O . GLU A 1 249 ? -22.905 1.723 28.996 1.00 94.38 249 GLU A O 1
ATOM 2021 N N . LEU A 1 250 ? -22.901 1.629 26.743 1.00 96.00 250 LEU A N 1
ATOM 2022 C CA . LEU A 1 250 ? -24.129 0.844 26.628 1.00 96.00 250 LEU A CA 1
ATOM 2023 C C . LEU A 1 250 ? -23.948 -0.594 27.135 1.00 96.00 250 LEU A C 1
ATOM 2025 O O . LEU A 1 250 ? -24.821 -1.109 27.831 1.00 96.00 250 LEU A O 1
ATOM 2029 N N . GLU A 1 251 ? -22.828 -1.231 26.793 1.00 96.56 251 GLU A N 1
ATOM 2030 C CA . GLU A 1 251 ? -22.593 -2.655 27.061 1.00 96.56 251 GLU A CA 1
ATOM 2031 C C . GLU A 1 251 ? -21.961 -2.920 28.437 1.00 96.56 251 GLU A C 1
ATOM 2033 O O . GLU A 1 251 ? -22.248 -3.939 29.066 1.00 96.56 251 GLU A O 1
ATOM 2038 N N . LEU A 1 252 ? -21.094 -2.021 28.919 1.00 94.75 252 LEU A N 1
ATOM 2039 C CA . LEU A 1 252 ? -20.300 -2.213 30.144 1.00 94.75 252 LEU A CA 1
ATOM 2040 C C . LEU A 1 252 ? -20.574 -1.156 31.226 1.00 94.75 252 LEU A C 1
ATOM 2042 O O . LEU A 1 252 ? -20.221 -1.359 32.391 1.00 94.75 252 LEU A O 1
ATOM 2046 N N . GLY A 1 253 ? -21.215 -0.042 30.867 1.00 90.62 253 GLY A N 1
ATOM 2047 C CA . GLY A 1 253 ? -21.451 1.099 31.747 1.00 90.62 253 GLY A CA 1
ATOM 2048 C C . GLY A 1 253 ? -20.348 2.161 31.684 1.00 90.62 253 GLY A C 1
ATOM 2049 O O . GLY A 1 253 ? -19.202 1.909 31.322 1.00 90.62 253 GLY A O 1
ATOM 2050 N N . THR A 1 254 ? -20.688 3.381 32.099 1.00 85.69 254 THR A N 1
ATOM 2051 C CA . THR A 1 254 ? -19.842 4.587 31.968 1.00 85.69 254 THR A CA 1
ATOM 2052 C C . THR A 1 254 ? -18.556 4.581 32.798 1.00 85.69 254 THR A C 1
ATOM 2054 O O . THR A 1 254 ? -17.644 5.359 32.537 1.00 85.69 254 THR A O 1
ATOM 2057 N N . LEU A 1 255 ? -18.469 3.713 33.809 1.00 87.94 255 LEU A N 1
ATOM 2058 C CA . LEU A 1 255 ? -17.291 3.564 34.672 1.00 87.94 255 LEU A CA 1
ATOM 2059 C C . LEU A 1 255 ? -16.447 2.331 34.323 1.00 87.94 255 LEU A C 1
ATOM 2061 O O . LEU A 1 255 ? -15.507 2.014 35.054 1.00 87.94 255 LEU A O 1
ATOM 2065 N N . ALA A 1 256 ? -16.780 1.625 33.239 1.00 89.62 256 ALA A N 1
ATOM 2066 C CA . ALA A 1 256 ? -15.952 0.539 32.739 1.00 89.62 256 ALA A CA 1
ATOM 2067 C C . ALA A 1 256 ? -14.563 1.064 32.348 1.00 89.62 256 ALA A C 1
ATOM 2069 O O . ALA A 1 256 ? -14.416 2.194 31.870 1.00 89.62 256 ALA A O 1
ATOM 2070 N N . ALA A 1 257 ? -13.534 0.241 32.554 1.00 89.88 257 ALA A N 1
ATOM 2071 C CA . ALA A 1 257 ? -12.150 0.625 32.285 1.00 89.88 257 ALA A CA 1
ATOM 2072 C C . ALA A 1 257 ? -11.952 1.025 30.814 1.00 89.88 257 ALA A C 1
ATOM 2074 O O . ALA A 1 257 ? -11.206 1.954 30.520 1.00 89.88 257 ALA A O 1
ATOM 2075 N N . GLU A 1 258 ? -12.664 0.363 29.908 1.00 91.94 258 GLU A N 1
ATOM 2076 C CA . GLU A 1 258 ? -12.656 0.593 28.471 1.00 91.94 258 GLU A CA 1
ATOM 2077 C C . GLU A 1 258 ? -13.242 1.963 28.112 1.00 91.94 258 GLU A C 1
ATOM 2079 O O . GLU A 1 258 ? -12.594 2.728 27.399 1.00 91.94 258 GLU A O 1
ATOM 2084 N N . ALA A 1 259 ? -14.409 2.323 28.661 1.00 84.62 259 ALA A N 1
ATOM 2085 C CA . ALA A 1 259 ? -15.010 3.644 28.460 1.00 84.62 259 ALA A CA 1
ATOM 2086 C C . ALA A 1 259 ? -14.077 4.756 28.979 1.00 84.62 259 ALA A C 1
ATOM 2088 O O . ALA A 1 259 ? -13.756 5.710 28.267 1.00 84.62 259 ALA A O 1
ATOM 2089 N N . LEU A 1 260 ? -13.529 4.583 30.186 1.00 87.56 260 LEU A N 1
ATOM 2090 C CA . LEU A 1 260 ? -12.568 5.525 30.769 1.00 87.56 260 LEU A CA 1
ATOM 2091 C C . LEU A 1 260 ? -11.265 5.630 29.957 1.00 87.56 260 LEU A C 1
ATOM 2093 O O . LEU A 1 260 ? -10.687 6.718 29.849 1.00 87.56 260 LEU A O 1
ATOM 2097 N N . ALA A 1 261 ? -10.800 4.530 29.358 1.00 88.69 261 ALA A N 1
ATOM 2098 C CA . ALA A 1 261 ? -9.624 4.523 28.495 1.00 88.69 261 ALA A CA 1
ATOM 2099 C C . ALA A 1 261 ? -9.853 5.348 27.220 1.00 88.69 261 ALA A C 1
ATOM 2101 O O . ALA A 1 261 ? -8.953 6.087 26.820 1.00 88.69 261 ALA A O 1
ATOM 2102 N N . VAL A 1 262 ? -11.053 5.300 26.627 1.00 88.62 262 VAL A N 1
ATOM 2103 C CA . VAL A 1 262 ? -11.398 6.136 25.464 1.00 88.62 262 VAL A CA 1
ATOM 2104 C C . VAL A 1 262 ? -11.399 7.623 25.828 1.00 88.62 262 VAL A C 1
ATOM 2106 O O . VAL A 1 262 ? -10.803 8.414 25.096 1.00 88.62 262 VAL A O 1
ATOM 2109 N N . VAL A 1 263 ? -11.965 8.008 26.982 1.00 86.19 263 VAL A N 1
ATOM 2110 C CA . VAL A 1 263 ? -11.947 9.411 27.457 1.00 86.19 263 VAL A CA 1
ATOM 2111 C C . VAL A 1 263 ? -10.504 9.874 27.627 1.00 86.19 263 VAL A C 1
ATOM 2113 O O . VAL A 1 263 ? -10.121 10.957 27.185 1.00 86.19 263 VAL A O 1
ATOM 2116 N N . THR A 1 264 ? -9.683 9.030 28.256 1.00 86.00 264 THR A N 1
ATOM 2117 C CA . THR A 1 264 ? -8.270 9.326 28.506 1.00 86.00 264 THR A CA 1
ATOM 2118 C C . THR A 1 264 ? -7.506 9.493 27.194 1.00 86.00 264 THR A C 1
ATOM 2120 O O . THR A 1 264 ? -6.745 10.449 27.051 1.00 86.00 264 THR A O 1
ATOM 2123 N N . ALA A 1 265 ? -7.737 8.611 26.218 1.00 84.12 265 ALA A N 1
ATOM 2124 C CA . ALA A 1 265 ? -7.131 8.697 24.895 1.00 84.12 265 ALA A CA 1
ATOM 2125 C C . ALA A 1 265 ? -7.539 9.989 24.171 1.00 84.12 265 ALA A C 1
ATOM 2127 O O . ALA A 1 265 ? -6.663 10.711 23.697 1.00 84.12 265 ALA A O 1
ATOM 2128 N N . GLN A 1 266 ? -8.832 10.339 24.163 1.00 82.69 266 GLN A N 1
ATOM 2129 C CA . GLN A 1 266 ? -9.323 11.605 23.609 1.00 82.69 266 GLN A CA 1
ATOM 2130 C C . GLN A 1 266 ? -8.665 12.813 24.295 1.00 82.69 266 GLN A C 1
ATOM 2132 O O . GLN A 1 266 ? -8.158 13.700 23.611 1.00 82.69 266 GLN A O 1
ATOM 2137 N N . TYR A 1 267 ? -8.593 12.834 25.627 1.00 80.81 267 TYR A N 1
ATOM 2138 C CA . TYR A 1 267 ? -8.051 13.966 26.382 1.00 80.81 267 TYR A CA 1
ATOM 2139 C C . TYR A 1 267 ? -6.538 14.153 26.191 1.00 80.81 267 TYR A C 1
ATOM 2141 O O . TYR A 1 267 ? -6.088 15.236 25.816 1.00 80.81 267 TYR A O 1
ATOM 2149 N N . LEU A 1 268 ? -5.741 13.089 26.366 1.00 75.38 268 LEU A N 1
ATOM 2150 C CA . LEU A 1 268 ? -4.285 13.129 26.144 1.00 75.38 268 LEU A CA 1
ATOM 2151 C C . LEU A 1 268 ? -3.942 13.596 24.728 1.00 75.38 268 LEU A C 1
ATOM 2153 O O . LEU A 1 268 ? -2.938 14.274 24.497 1.00 75.38 268 LEU A O 1
ATOM 2157 N N . SER A 1 269 ? -4.807 13.245 23.785 1.00 66.38 269 SER A N 1
ATOM 2158 C CA . SER A 1 269 ? -4.641 13.590 22.390 1.00 66.38 269 SER A CA 1
ATOM 2159 C C . SER A 1 269 ? -5.026 15.034 22.042 1.00 66.38 269 SER A C 1
ATOM 2161 O O . SER A 1 269 ? -4.567 15.536 21.021 1.00 66.38 269 SER A O 1
ATOM 2163 N N . GLN A 1 270 ? -5.831 15.715 22.868 1.00 68.31 270 GLN A N 1
ATOM 2164 C CA . GLN A 1 270 ? -6.135 17.149 22.739 1.00 68.31 270 GLN A CA 1
ATOM 2165 C C . GLN A 1 270 ? -5.030 18.024 23.350 1.00 68.31 270 GLN A C 1
ATOM 2167 O O . GLN A 1 270 ? -4.720 19.088 22.815 1.00 68.31 270 GLN A O 1
ATOM 2172 N N . CYS A 1 271 ? -4.399 17.568 24.439 1.00 61.41 271 CYS A N 1
ATOM 2173 C CA . CYS A 1 271 ? -3.293 18.290 25.075 1.00 61.41 271 CYS A CA 1
ATOM 2174 C C . CYS A 1 271 ? -2.025 18.315 24.207 1.00 61.41 271 CYS A C 1
ATOM 2176 O O . CYS A 1 271 ? -1.328 19.319 24.168 1.00 61.41 271 CYS A O 1
ATOM 2178 N N . SER A 1 272 ? -1.741 17.240 23.468 1.00 55.66 272 SER A N 1
ATOM 2179 C CA . SER A 1 272 ? -0.545 17.140 22.612 1.00 55.66 272 SER A CA 1
ATOM 2180 C C . SER A 1 272 ? -0.600 18.016 21.350 1.00 55.66 272 SER A C 1
ATOM 2182 O O . SER A 1 272 ? 0.437 18.284 20.754 1.00 55.66 272 SER A O 1
ATOM 2184 N N . SER A 1 273 ? -1.781 18.512 20.971 1.00 47.88 273 SER A N 1
ATOM 2185 C CA . SER A 1 273 ? -1.982 19.473 19.875 1.00 47.88 273 SER A CA 1
ATOM 2186 C C . SER A 1 273 ? -1.883 20.950 20.291 1.00 47.88 273 SER A C 1
ATOM 2188 O O . SER A 1 273 ? -1.991 21.814 19.429 1.00 47.88 273 SER A O 1
ATOM 2190 N N . GLN A 1 274 ? -1.708 21.259 21.584 1.00 38.50 274 GLN A N 1
ATOM 2191 C CA . GLN A 1 274 ? -1.578 22.643 22.077 1.00 38.50 274 GLN A CA 1
ATOM 2192 C C . GLN A 1 274 ? -0.124 23.095 22.311 1.00 38.50 274 GLN A C 1
ATOM 2194 O O . GLN A 1 274 ? 0.091 24.281 22.545 1.00 38.50 274 GLN A O 1
ATOM 2199 N N . ASP A 1 275 ? 0.855 22.190 22.193 1.00 32.22 275 ASP A N 1
ATOM 2200 C CA . ASP A 1 275 ? 2.281 22.447 22.472 1.00 32.22 275 ASP A CA 1
ATOM 2201 C C . ASP A 1 275 ? 3.201 22.337 21.227 1.00 32.22 275 ASP A C 1
ATOM 2203 O O . ASP A 1 275 ? 4.406 22.109 21.364 1.00 32.22 275 ASP A O 1
ATOM 2207 N N . LEU A 1 276 ? 2.664 22.511 20.010 1.00 32.06 276 LEU A N 1
ATOM 2208 C CA . LEU A 1 276 ? 3.438 22.614 18.757 1.00 32.06 276 LEU A CA 1
ATOM 2209 C C . LEU A 1 276 ? 3.145 23.920 18.013 1.00 32.06 276 LEU A C 1
ATOM 2211 O O . LEU A 1 276 ? 1.949 24.222 17.805 1.00 32.06 276 LEU A O 1
#

Foldseek 3Di:
DCVVVLAFQLVVQCPPPDPVSPVLDDPALEEEQDDPPDDPVQSVLQVVVVCPPPPRGHYDDPRGHDSPSPPCPVVDALVRVLVVLLVSLQVSLAYEYEQPQVLDGLLLQALVSLSSLLSNCVHRLPRYAYTGHPVSLVVLVVCLLPPCVSVLCPLVDRDPDQHDDPDPSSSVVSCVVLPHPVSSSVSSNSVSVNVLVVNLVSLVCQLVPPPDDVLSNLVSLQSSLLSCVSVVNNPSSVVSLVVSLVSCCVPPNCPDPSNVVSVVSNVVSVVVVVPD

Organism: NCBI:txid157072

Solvent-accessible surface area (backbone atoms only — not comparable to full-atom values): 15181 Å² total; per-residue (Å²): 130,45,72,92,73,54,37,17,58,56,57,44,36,65,69,41,98,38,74,72,60,34,67,75,65,62,81,45,54,29,31,52,38,61,47,89,88,50,57,67,65,61,54,48,51,11,49,55,60,65,44,56,94,58,89,86,78,38,66,42,43,72,86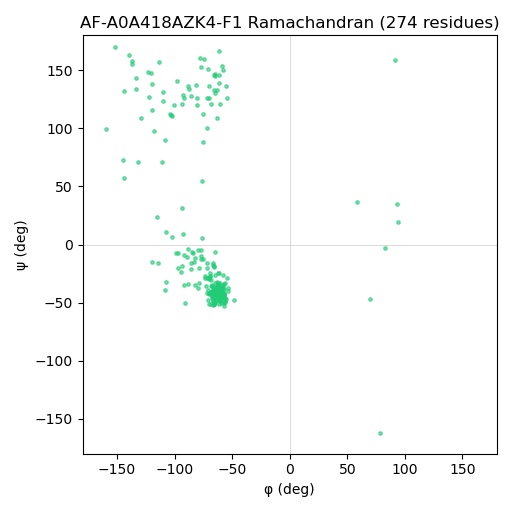,39,63,53,42,85,57,47,82,60,59,83,73,57,52,64,68,55,54,53,51,54,50,48,52,50,53,66,72,35,40,32,33,41,37,49,46,60,51,76,93,64,39,53,36,81,33,27,28,66,37,44,45,53,48,37,51,34,56,75,74,31,56,89,38,56,42,60,33,49,37,71,66,55,50,52,51,49,55,54,37,50,76,74,55,45,61,67,59,47,51,54,60,73,44,70,76,94,64,78,53,49,54,97,44,70,66,49,31,52,52,40,35,58,74,52,57,35,71,66,32,49,52,51,38,44,47,55,53,35,52,43,44,52,52,45,54,50,48,53,45,50,53,62,40,62,45,85,91,60,55,70,68,56,28,27,52,38,31,41,54,47,16,55,50,36,36,70,75,71,38,56,68,67,13,48,56,30,40,53,54,21,35,55,48,32,32,73,76,63,31,74,83,28,69,67,26,48,47,49,53,48,52,55,50,58,58,55,58,66,68,73,80,116